Protein AF-A0AA96I3T0-F1 (afdb_monomer)

Foldseek 3Di:
DVVVVVVVVVVVVVPPPPQFDAADAQDADADPDDAACVPQVQVLCVVFPQVQAPDCPRQQSQHSQFPQSQLLAGAPDDPDDDDPDDDDDDDGPFQDDHSVSSVVVRHAHQLDAAPPGLGGVLSSLLRLCVVQQDQDPPDDVPPDDRDDDHGRRSSSVCCSVVSQCGPVGNDGHDDSSSSNSVNNCSSVPVDHPDDDDPQDPQNLVLQVVVQCQCPDPDQLSVVLNLVCCQVCQLEWEDADPPDPKTKGWFKAPDGPPDDGHGDRDPHSPDDDPHDITTGIGIDDGDDDPVRYHYDYRYPVVVVVSCVPGPPDDDPDRDDD

Secondary structure (DSSP, 8-state):
-HHHHHHHHHHHHHTS--PPPPPPPP--PPPSS---IIIIIHHHHHHHTTTTSSSTTSGGG---SSHHHHHH-B----SS---SSPPPP--TTTS--SHHHHHHTT-B-SSSPPTTSS--HHHHHHHHHHH-----TT--TTTSPP----SHHHHHHHHHH-TT--SSTTSPPPPHHHHHHHHHHHHTT----PPS----HHHHHHHHHHHHHHT--SHHHHHHHHHHHHHHTT-EEES-TT----EEEEEESS-TTS---B---SSTT----S--EEEEEEPPS---GGG--EEE-SHHHHHHHIIIIISSPPSSPPP-

Organism: NCBI:txid3074453

Nearest PDB structures (foldseek):
  2crx-assembly1_B-2  TM=2.339E-01  e=3.034E+00  Punavirus P1

Solvent-accessible surface area (backbone atoms only — not comparable to full-atom values): 19232 Å² total; per-residue (Å²): 112,75,66,60,55,51,52,52,52,55,52,54,62,72,64,64,65,89,73,62,65,77,76,77,82,81,77,75,63,76,60,97,66,91,73,43,31,66,77,59,42,43,58,49,34,56,76,66,42,22,88,61,16,56,46,85,85,12,70,37,48,26,18,51,36,30,69,71,33,44,58,40,15,32,30,73,72,67,86,88,62,96,67,96,66,86,78,83,78,80,49,82,85,52,64,44,88,50,59,66,54,27,44,76,70,61,24,39,65,39,60,53,61,35,89,101,48,90,44,17,64,50,50,47,30,41,41,41,13,63,76,39,56,67,82,65,94,80,72,44,86,92,74,53,81,87,78,59,65,78,51,64,69,53,42,22,51,46,40,74,77,37,57,66,68,24,41,45,66,91,51,71,48,71,54,71,68,59,41,20,49,49,48,40,37,41,69,70,62,60,60,84,64,70,80,80,84,87,78,48,72,67,55,51,52,52,45,50,57,51,32,54,53,37,58,35,86,50,70,55,33,43,54,47,31,50,52,52,43,58,76,36,58,73,33,34,34,31,73,47,96,87,52,91,66,36,26,32,64,42,49,11,66,38,55,91,97,49,82,74,40,71,59,73,61,92,49,79,80,58,88,70,95,63,78,68,30,53,40,72,42,74,63,82,54,63,90,48,79,95,68,62,44,78,44,75,52,47,75,67,50,54,46,49,50,40,61,70,58,56,68,52,87,70,95,64,84,81,88,130

Sequence (320 aa):
MKLQLFIVLIFSFLFFGCSSKPLDPVSFDRVNKDISFTKDIKPILDNRCVSCHSCYNSPCQLNLGSFSGLDRGASKDLVYDTRIKSVNPTRLFVDALNTKDWRDKGFFSMTDKMEDTNSSIMMQYLFEKDRNPKLEGKYSPETDKLSCVKNKEELEDYLEVNPHKAMPYGFPGLSKNEYNTIMTWLDNGAIDDTPKDTINDFEKAQIKKYEDFFNDKSIKNQVTARYIYEHLFLAHISFDDNSKNFFQIIRSSTPSGIEAKIIPTRFPYDEIKEKFYYRLQKVEGTIVHKTHMVVKFNDEKLRFYKDTFIKPNWEEGPFI

Structure (mmCIF, N/CA/C/O backbone):
data_AF-A0AA96I3T0-F1
#
_entry.id   AF-A0AA96I3T0-F1
#
loop_
_atom_site.group_PDB
_atom_site.id
_atom_site.type_symbol
_atom_site.label_atom_id
_atom_site.label_alt_id
_atom_site.label_comp_id
_atom_site.label_asym_id
_atom_site.label_entity_id
_atom_site.label_seq_id
_atom_site.pdbx_PDB_ins_code
_atom_site.Cartn_x
_atom_site.Cartn_y
_atom_site.Cartn_z
_atom_site.occupancy
_atom_site.B_iso_or_equiv
_atom_site.auth_seq_id
_atom_site.auth_comp_id
_atom_site.auth_asym_id
_atom_site.auth_atom_id
_atom_site.pdbx_PDB_model_num
ATOM 1 N N . MET A 1 1 ? -7.147 -17.708 -65.963 1.00 57.00 1 MET A N 1
ATOM 2 C CA . MET A 1 1 ? -5.920 -17.982 -65.175 1.00 57.00 1 MET A CA 1
ATOM 3 C C . MET A 1 1 ? -5.137 -16.733 -64.768 1.00 57.00 1 MET A C 1
ATOM 5 O O . MET A 1 1 ? -4.846 -16.618 -63.589 1.00 57.00 1 MET A O 1
ATOM 9 N N . LYS A 1 2 ? -4.821 -15.774 -65.658 1.00 59.06 2 LYS A N 1
ATOM 10 C CA . LYS A 1 2 ? -3.999 -14.596 -65.284 1.00 59.06 2 LYS A CA 1
ATOM 11 C C . LYS A 1 2 ? -4.639 -13.652 -64.243 1.00 59.06 2 LYS A C 1
ATOM 13 O O . LYS A 1 2 ? -3.924 -13.124 -63.404 1.00 59.06 2 LYS A O 1
ATOM 18 N N . LEU A 1 3 ? -5.968 -13.496 -64.244 1.00 60.62 3 LEU A N 1
ATOM 19 C CA . LEU A 1 3 ? -6.676 -12.618 -63.297 1.00 60.62 3 LEU A CA 1
ATOM 20 C C . LEU A 1 3 ? -6.801 -13.223 -61.883 1.00 60.62 3 LEU A C 1
ATOM 22 O O . LEU A 1 3 ? -6.689 -12.507 -60.897 1.00 60.62 3 LEU A O 1
ATOM 26 N N . GLN A 1 4 ? -6.956 -14.548 -61.775 1.00 61.50 4 GLN A N 1
ATOM 27 C CA . GLN A 1 4 ? -6.990 -15.254 -60.484 1.00 61.50 4 GLN A CA 1
ATOM 28 C C . GLN A 1 4 ? -5.629 -15.222 -59.779 1.00 61.50 4 GLN A C 1
ATOM 30 O O . GLN A 1 4 ? -5.584 -14.989 -58.579 1.00 61.50 4 GLN A O 1
ATOM 35 N N . LEU A 1 5 ? -4.524 -15.375 -60.520 1.00 59.97 5 LEU A 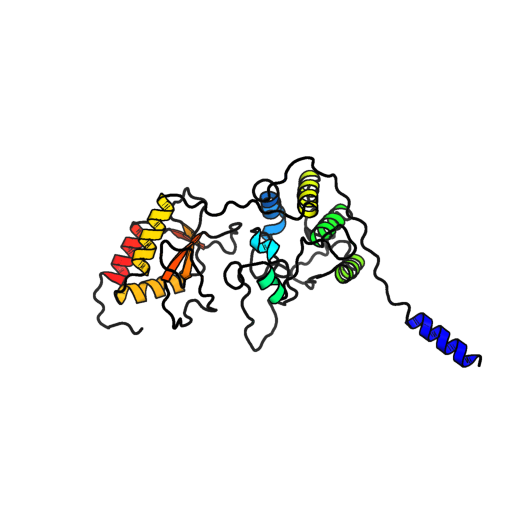N 1
ATOM 36 C CA . LEU A 1 5 ? -3.177 -15.216 -59.960 1.00 59.97 5 LEU A CA 1
ATOM 37 C C . LEU A 1 5 ? -2.920 -13.791 -59.451 1.00 59.97 5 LEU A C 1
ATOM 39 O O . LEU A 1 5 ? -2.275 -13.627 -58.423 1.00 59.97 5 LEU A O 1
ATOM 43 N N . PHE A 1 6 ? -3.458 -12.772 -60.128 1.00 63.53 6 PHE A N 1
ATOM 44 C CA . PHE A 1 6 ? -3.311 -11.374 -59.712 1.00 63.53 6 PHE A CA 1
ATOM 45 C C . PHE A 1 6 ? -4.115 -11.055 -58.441 1.00 63.53 6 PHE A C 1
ATOM 47 O O . PHE A 1 6 ? -3.617 -10.372 -57.552 1.00 63.53 6 PHE A O 1
ATOM 54 N N . ILE A 1 7 ? -5.327 -11.608 -58.315 1.00 66.81 7 ILE A N 1
ATOM 55 C CA . ILE A 1 7 ? -6.160 -11.475 -57.109 1.00 66.81 7 ILE A CA 1
ATOM 56 C C . ILE A 1 7 ? -5.519 -12.198 -55.916 1.00 66.81 7 ILE A C 1
ATOM 58 O O . ILE A 1 7 ? -5.505 -11.648 -54.820 1.00 66.81 7 ILE A O 1
ATOM 62 N N . VAL A 1 8 ? -4.931 -13.382 -56.123 1.00 66.06 8 VAL A N 1
ATOM 63 C CA . VAL A 1 8 ? -4.202 -14.115 -55.069 1.00 66.06 8 VAL A CA 1
ATOM 64 C C . VAL A 1 8 ? -2.954 -13.349 -54.616 1.00 66.06 8 VAL A C 1
ATOM 66 O O . VAL A 1 8 ? -2.702 -13.268 -53.420 1.00 66.06 8 VAL A O 1
ATOM 69 N N . LEU A 1 9 ? -2.219 -12.714 -55.535 1.00 62.91 9 LEU A N 1
ATOM 70 C CA . LEU A 1 9 ? -1.057 -11.879 -55.199 1.00 62.91 9 LEU A CA 1
ATOM 71 C C . LEU A 1 9 ? -1.444 -10.613 -54.417 1.00 62.91 9 LEU A C 1
ATOM 73 O O . LEU A 1 9 ? -0.787 -10.286 -53.433 1.00 62.91 9 LEU A O 1
ATOM 77 N N . ILE A 1 10 ? -2.529 -9.934 -54.805 1.00 62.41 10 ILE A N 1
ATOM 78 C CA . ILE A 1 10 ? -3.047 -8.761 -54.080 1.00 62.41 10 ILE A CA 1
ATOM 79 C C . ILE A 1 10 ? -3.555 -9.156 -52.686 1.00 62.41 10 ILE A C 1
ATOM 81 O O . ILE A 1 10 ? -3.267 -8.458 -51.717 1.00 62.41 10 ILE A O 1
ATOM 85 N N . PHE A 1 11 ? -4.247 -10.293 -52.555 1.00 60.28 11 PHE A N 1
ATOM 86 C CA . PHE A 1 11 ? -4.658 -10.805 -51.245 1.00 60.28 11 PHE A CA 1
ATOM 87 C C . PHE A 1 11 ? -3.462 -11.238 -50.387 1.00 60.28 11 PHE A C 1
ATOM 89 O O . PHE A 1 11 ? -3.461 -10.953 -49.196 1.00 60.28 11 PHE A O 1
ATOM 96 N N . SER A 1 12 ? -2.408 -11.831 -50.959 1.00 58.41 12 SER A N 1
ATOM 97 C CA . SER A 1 12 ? -1.180 -12.151 -50.211 1.00 58.41 12 SER A CA 1
ATOM 98 C C . SER A 1 12 ? -0.456 -10.910 -49.683 1.00 58.41 12 SER A C 1
ATOM 100 O O . SER A 1 12 ? 0.108 -10.973 -48.594 1.00 58.41 12 SER A O 1
ATOM 102 N N . PHE A 1 13 ? -0.504 -9.775 -50.389 1.00 56.62 13 PHE A N 1
ATOM 103 C CA . PHE A 1 13 ? 0.044 -8.510 -49.880 1.00 56.62 13 PHE A CA 1
ATOM 104 C C . PHE A 1 13 ? -0.822 -7.861 -48.790 1.00 56.62 13 PHE A C 1
ATOM 106 O O . PHE A 1 13 ? -0.288 -7.138 -47.956 1.00 56.62 13 PHE A O 1
ATOM 113 N N . LEU A 1 14 ? -2.125 -8.159 -48.738 1.00 55.56 14 LEU A N 1
ATOM 114 C CA . LEU A 1 14 ? -3.020 -7.722 -47.655 1.00 55.56 14 LEU A CA 1
ATOM 115 C C . LEU A 1 14 ? -2.852 -8.540 -46.359 1.00 55.56 14 LEU A C 1
ATOM 117 O O . LEU A 1 14 ? -3.347 -8.120 -45.317 1.00 55.56 14 LEU A O 1
ATOM 121 N N . PHE A 1 15 ? -2.146 -9.678 -46.409 1.00 53.50 15 PHE A N 1
ATOM 122 C CA . PHE A 1 15 ? -1.844 -10.534 -45.252 1.00 53.50 15 PHE A CA 1
ATOM 123 C C . PHE A 1 15 ? -0.406 -10.407 -44.726 1.00 53.50 15 PHE A C 1
ATOM 125 O O . PHE A 1 15 ? -0.055 -11.101 -43.771 1.00 53.50 15 PHE A O 1
ATOM 132 N N . PHE A 1 16 ? 0.418 -9.504 -45.272 1.00 52.62 16 PHE A N 1
ATOM 133 C CA . PHE A 1 16 ? 1.601 -9.038 -44.544 1.00 52.62 16 PHE A CA 1
ATOM 134 C C . PHE A 1 16 ? 1.116 -8.119 -43.423 1.00 52.62 16 PHE A C 1
ATOM 136 O O . PHE A 1 16 ? 1.029 -6.904 -43.582 1.00 52.62 16 PHE A O 1
ATOM 143 N N . GLY A 1 17 ? 0.701 -8.743 -42.318 1.00 55.28 17 GLY A N 1
ATOM 144 C CA . GLY A 1 17 ? 0.311 -8.049 -41.102 1.00 55.28 17 GLY A CA 1
ATOM 145 C C . GLY A 1 17 ? 1.392 -7.053 -40.700 1.00 55.28 17 GLY A C 1
ATOM 146 O O . GLY A 1 17 ? 2.584 -7.327 -40.855 1.00 55.28 17 GLY A O 1
ATOM 147 N N . CYS A 1 18 ? 0.967 -5.889 -40.212 1.00 59.38 18 CYS A N 1
ATOM 148 C CA . CYS A 1 18 ? 1.847 -4.950 -39.534 1.00 59.38 18 CYS A CA 1
ATOM 149 C C . CYS A 1 18 ? 2.516 -5.694 -38.372 1.00 59.38 18 CYS A C 1
ATOM 151 O O . CYS A 1 18 ? 1.895 -5.896 -37.335 1.00 59.38 18 CYS A O 1
ATOM 153 N N . SER A 1 19 ? 3.744 -6.167 -38.574 1.00 67.38 19 SER A N 1
ATOM 154 C CA . SER A 1 19 ? 4.590 -6.619 -37.479 1.00 67.38 19 SER A CA 1
ATOM 155 C C . SER A 1 19 ? 5.146 -5.363 -36.835 1.00 67.38 19 SER A C 1
ATOM 157 O O . SER A 1 19 ? 5.830 -4.591 -37.512 1.00 67.38 19 SER A O 1
ATOM 159 N N . SER A 1 20 ? 4.834 -5.164 -35.560 1.00 72.38 20 SER A N 1
ATOM 160 C CA . SER A 1 20 ? 5.457 -4.147 -34.723 1.00 72.38 20 SER A CA 1
ATOM 161 C C . SER A 1 20 ? 6.975 -4.284 -34.762 1.00 72.38 20 SER A C 1
ATOM 163 O O . SER A 1 20 ? 7.526 -5.382 -34.944 1.00 72.38 20 SER A O 1
ATOM 165 N N . LYS A 1 21 ? 7.679 -3.161 -34.606 1.00 84.19 21 LYS A N 1
ATOM 166 C CA . LYS A 1 21 ? 9.130 -3.204 -34.430 1.00 84.19 21 LYS A CA 1
ATOM 167 C C . LYS A 1 21 ? 9.442 -3.967 -33.126 1.00 84.19 21 LYS A C 1
ATOM 169 O O . LYS A 1 21 ? 8.953 -3.559 -32.073 1.00 84.19 21 LYS A O 1
ATOM 174 N N . PRO A 1 22 ? 10.295 -5.011 -33.158 1.00 88.38 22 PRO A N 1
ATOM 175 C CA . PRO A 1 22 ? 10.635 -5.759 -31.952 1.00 88.38 22 PRO A CA 1
ATOM 176 C C . PRO A 1 22 ? 11.349 -4.868 -30.930 1.00 88.38 22 PRO A C 1
ATOM 178 O O . PRO A 1 22 ? 12.107 -3.966 -31.308 1.00 88.38 22 PRO A O 1
ATOM 181 N N . LEU A 1 23 ? 11.142 -5.147 -29.638 1.00 91.06 23 LEU A N 1
ATOM 182 C CA . LEU A 1 23 ? 11.838 -4.424 -28.568 1.00 91.06 23 LEU A CA 1
ATOM 183 C C . LEU A 1 23 ? 13.347 -4.639 -28.661 1.00 91.06 23 LEU A C 1
ATOM 185 O O . LEU A 1 23 ? 13.830 -5.763 -28.820 1.00 91.06 23 LEU A O 1
ATOM 189 N N . ASP A 1 24 ? 14.096 -3.557 -28.476 1.00 91.88 24 ASP A N 1
ATOM 190 C CA . ASP A 1 24 ? 15.540 -3.654 -28.353 1.00 91.88 24 ASP A CA 1
ATOM 191 C C . ASP A 1 24 ? 15.903 -4.393 -27.042 1.00 91.88 24 ASP A C 1
ATOM 193 O O . ASP A 1 24 ? 15.225 -4.227 -26.017 1.00 91.88 24 ASP A O 1
ATOM 197 N N . PRO A 1 25 ? 16.954 -5.236 -27.039 1.00 92.81 25 PRO A N 1
ATOM 198 C CA . PRO A 1 25 ? 17.391 -5.914 -25.828 1.00 92.81 25 PRO A CA 1
ATOM 199 C C . PRO A 1 25 ? 17.816 -4.910 -24.759 1.00 92.81 25 PRO A C 1
ATOM 201 O O . PRO A 1 25 ? 18.656 -4.041 -24.997 1.00 92.81 25 PRO A O 1
ATOM 204 N N . VAL A 1 26 ? 17.259 -5.071 -23.562 1.00 95.94 26 VAL A N 1
ATOM 205 C CA . VAL A 1 26 ? 17.586 -4.235 -22.408 1.00 95.94 26 VAL A CA 1
ATOM 206 C C . VAL A 1 26 ? 19.072 -4.354 -22.063 1.00 95.94 26 VAL A C 1
ATOM 208 O O . VAL A 1 26 ? 19.587 -5.458 -21.891 1.00 95.94 26 VAL A O 1
ATOM 211 N N . SER A 1 27 ? 19.740 -3.211 -21.895 1.00 95.62 27 SER A N 1
ATOM 212 C CA . SER A 1 27 ? 21.150 -3.127 -21.500 1.00 95.62 27 SER A CA 1
ATOM 213 C C . SER A 1 27 ? 21.319 -2.339 -20.201 1.00 95.62 27 SER A C 1
ATOM 215 O O . SER A 1 27 ? 20.758 -1.253 -20.046 1.00 95.62 27 SER A O 1
ATOM 217 N N . PHE A 1 28 ? 22.112 -2.869 -19.271 1.00 96.88 28 PHE A N 1
ATOM 218 C CA . PHE A 1 28 ? 22.470 -2.238 -17.998 1.00 96.88 28 PHE A CA 1
ATOM 219 C C . PHE A 1 28 ? 23.763 -2.854 -17.452 1.00 96.88 28 PHE A C 1
ATOM 221 O O . PHE A 1 28 ? 24.094 -3.994 -17.784 1.00 96.88 28 PHE A O 1
ATOM 228 N N . ASP A 1 29 ? 24.475 -2.128 -16.590 1.00 97.44 29 ASP A N 1
ATOM 229 C CA . ASP A 1 29 ? 25.639 -2.690 -15.905 1.00 97.44 29 ASP A CA 1
ATOM 230 C C . ASP A 1 29 ? 25.171 -3.428 -14.652 1.00 97.44 29 ASP A C 1
ATOM 232 O O . ASP A 1 29 ? 24.529 -2.849 -13.771 1.00 97.44 29 ASP A O 1
ATOM 236 N N . ARG A 1 30 ? 25.496 -4.719 -14.554 1.00 96.69 30 ARG A N 1
ATOM 237 C CA . ARG A 1 30 ? 25.136 -5.523 -13.385 1.00 96.69 30 ARG A CA 1
ATOM 238 C C . ARG A 1 30 ? 25.899 -5.031 -12.156 1.00 96.69 30 ARG A C 1
ATOM 240 O O . ARG A 1 30 ? 27.129 -4.974 -12.150 1.00 96.69 30 ARG A O 1
ATOM 247 N N . VAL A 1 31 ? 25.168 -4.725 -11.090 1.00 96.75 31 VAL A N 1
ATOM 248 C CA . VAL A 1 31 ? 25.768 -4.338 -9.810 1.00 96.75 31 VAL A CA 1
ATOM 249 C C . VAL A 1 31 ? 26.208 -5.599 -9.064 1.00 96.75 31 VAL A C 1
ATOM 251 O O . VAL A 1 31 ? 25.405 -6.495 -8.819 1.00 96.75 31 VAL A O 1
ATOM 254 N N . ASN A 1 32 ? 27.486 -5.675 -8.686 1.00 93.12 32 ASN A N 1
ATOM 255 C CA . ASN A 1 32 ? 28.051 -6.825 -7.973 1.00 93.12 32 ASN A CA 1
ATOM 256 C C . ASN A 1 32 ? 27.835 -6.719 -6.450 1.00 93.12 32 ASN A C 1
ATOM 258 O O . ASN A 1 32 ? 28.787 -6.543 -5.689 1.00 93.12 32 ASN A O 1
ATOM 262 N N . LYS A 1 33 ? 26.569 -6.744 -6.021 1.00 93.12 33 LYS A N 1
ATOM 263 C CA . LYS A 1 33 ? 26.154 -6.855 -4.613 1.00 93.12 33 LYS A CA 1
ATOM 264 C C . LYS A 1 33 ? 24.750 -7.452 -4.517 1.00 93.12 33 LYS A C 1
ATOM 266 O O . LYS A 1 33 ? 23.972 -7.336 -5.464 1.00 93.12 33 LYS A O 1
ATOM 271 N N . ASP A 1 34 ? 24.405 -7.987 -3.351 1.00 92.94 34 ASP A N 1
ATOM 272 C CA . ASP A 1 34 ? 23.015 -8.316 -3.034 1.00 92.94 34 ASP A CA 1
ATOM 273 C C . ASP A 1 34 ? 22.203 -7.027 -2.880 1.00 92.94 34 ASP A C 1
ATOM 275 O O . ASP A 1 34 ? 22.615 -6.097 -2.180 1.00 92.94 34 ASP A O 1
ATOM 279 N N . ILE A 1 35 ? 21.064 -6.958 -3.570 1.00 97.31 35 ILE A N 1
ATOM 280 C CA . ILE A 1 35 ? 20.221 -5.762 -3.609 1.00 97.31 35 ILE A CA 1
ATOM 281 C C . ILE A 1 35 ? 19.002 -5.979 -2.725 1.00 97.31 35 ILE A C 1
ATOM 283 O O . ILE A 1 35 ? 18.205 -6.886 -2.958 1.00 97.31 35 ILE A O 1
ATOM 287 N N . SER A 1 36 ? 18.862 -5.112 -1.729 1.00 97.44 36 SER A N 1
ATOM 288 C CA . SER A 1 36 ? 17.761 -5.116 -0.772 1.00 97.44 36 SER A CA 1
ATOM 289 C C . SER A 1 36 ? 16.585 -4.301 -1.305 1.00 97.44 36 SER A C 1
ATOM 291 O O . SER A 1 36 ? 16.759 -3.136 -1.684 1.00 97.44 36 SER A O 1
ATOM 293 N N . PHE A 1 37 ? 15.369 -4.857 -1.288 1.00 97.06 37 PHE A N 1
ATOM 294 C CA . PHE A 1 37 ? 14.185 -4.078 -1.654 1.00 97.06 37 PHE A CA 1
ATOM 295 C C . PHE A 1 37 ? 14.025 -2.883 -0.711 1.00 97.06 37 PHE A C 1
ATOM 297 O O . PHE A 1 37 ? 13.904 -1.745 -1.156 1.00 97.06 37 PHE A O 1
ATOM 304 N N . THR A 1 38 ? 14.087 -3.115 0.596 1.00 94.81 38 THR A N 1
ATOM 305 C CA . THR A 1 38 ? 13.857 -2.075 1.601 1.00 94.81 38 THR A CA 1
ATOM 306 C C . THR A 1 38 ? 14.944 -1.009 1.664 1.00 94.81 38 THR A C 1
ATOM 308 O O . THR A 1 38 ? 14.619 0.159 1.886 1.00 94.81 38 THR A O 1
ATOM 311 N N . LYS A 1 39 ? 16.220 -1.376 1.486 1.00 96.25 39 LYS A N 1
ATOM 312 C CA . LYS A 1 39 ? 17.348 -0.441 1.636 1.00 96.25 39 LYS A CA 1
ATOM 313 C C . LYS A 1 39 ? 17.775 0.216 0.330 1.00 96.25 39 LYS A C 1
ATOM 315 O O . LYS A 1 39 ? 18.151 1.384 0.361 1.00 96.25 39 LYS A O 1
ATOM 320 N N . ASP A 1 40 ? 17.739 -0.508 -0.787 1.00 97.75 40 ASP A N 1
ATOM 321 C CA . ASP A 1 40 ? 18.281 -0.027 -2.062 1.00 97.75 40 ASP A CA 1
ATOM 322 C C . ASP A 1 40 ? 17.181 0.398 -3.043 1.00 97.75 40 ASP A C 1
ATOM 324 O O . ASP A 1 40 ? 17.290 1.452 -3.664 1.00 97.75 40 ASP A O 1
ATOM 328 N N . ILE A 1 41 ? 16.108 -0.387 -3.180 1.00 98.12 41 ILE A N 1
ATOM 329 C CA . ILE A 1 41 ? 15.087 -0.173 -4.224 1.00 98.12 41 ILE A CA 1
ATOM 330 C C . ILE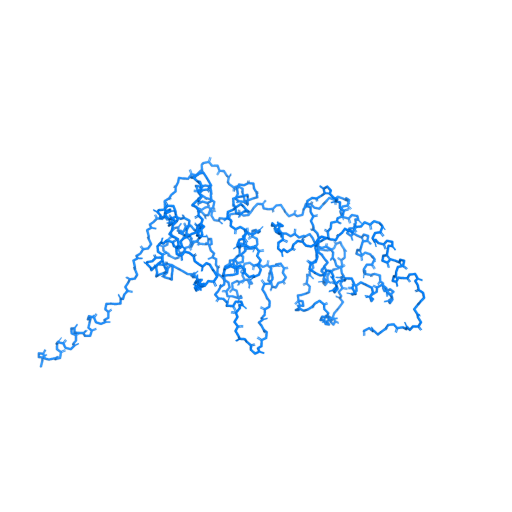 A 1 41 ? 14.005 0.797 -3.779 1.00 98.12 41 ILE A C 1
ATOM 332 O O . ILE A 1 41 ? 13.664 1.739 -4.498 1.00 98.12 41 ILE A O 1
ATOM 336 N N . LYS A 1 42 ? 13.471 0.589 -2.579 1.00 96.38 42 LYS A N 1
ATOM 337 C CA . LYS A 1 42 ? 12.381 1.377 -2.021 1.00 96.38 42 LYS A CA 1
ATOM 338 C C . LYS A 1 42 ? 12.690 2.880 -2.011 1.00 96.38 42 LYS A C 1
ATOM 340 O O . LYS A 1 42 ? 11.830 3.628 -2.468 1.00 96.38 42 LYS A O 1
ATOM 345 N N . PRO A 1 43 ? 13.887 3.358 -1.610 1.00 97.19 43 PRO A N 1
ATOM 346 C CA . PRO A 1 43 ? 14.210 4.781 -1.706 1.00 97.19 43 PRO A CA 1
ATOM 347 C C . PRO A 1 43 ? 14.171 5.327 -3.139 1.00 97.19 43 PRO A C 1
ATOM 349 O O . PRO A 1 43 ? 13.810 6.485 -3.343 1.00 97.19 43 PRO A O 1
ATOM 352 N N . ILE A 1 44 ? 14.522 4.517 -4.142 1.00 98.00 44 ILE A N 1
ATOM 353 C CA . ILE A 1 44 ? 14.459 4.932 -5.548 1.00 98.00 44 ILE A CA 1
ATOM 354 C C . ILE A 1 44 ? 12.995 5.044 -5.981 1.00 98.00 44 ILE A C 1
ATOM 356 O O . ILE A 1 44 ? 12.600 6.078 -6.517 1.00 98.00 44 ILE A O 1
ATOM 360 N N . LEU A 1 45 ? 12.169 4.030 -5.692 1.00 97.31 45 LEU A N 1
ATOM 361 C CA . LEU A 1 45 ? 10.735 4.061 -6.002 1.00 97.31 45 LEU A CA 1
ATOM 362 C C . LEU A 1 45 ? 10.031 5.232 -5.304 1.00 97.31 45 LEU A C 1
ATOM 364 O O . LEU A 1 45 ? 9.267 5.958 -5.943 1.00 97.31 45 LEU A O 1
ATOM 368 N N . ASP A 1 46 ? 10.338 5.466 -4.027 1.00 95.62 46 ASP A N 1
ATOM 369 C CA . ASP A 1 46 ? 9.768 6.551 -3.227 1.00 95.62 46 ASP A CA 1
ATOM 370 C C . ASP A 1 46 ? 10.088 7.928 -3.830 1.00 95.62 46 ASP A C 1
ATOM 372 O O . ASP A 1 46 ? 9.204 8.777 -3.948 1.00 95.62 46 ASP A O 1
ATOM 376 N N . ASN A 1 47 ? 11.327 8.132 -4.288 1.00 94.88 47 ASN A N 1
ATOM 377 C CA . ASN A 1 47 ? 11.774 9.410 -4.848 1.00 94.88 47 ASN A CA 1
ATOM 378 C C . ASN A 1 47 ? 11.391 9.624 -6.320 1.00 94.88 47 ASN A C 1
ATOM 380 O O . ASN A 1 47 ? 11.325 10.769 -6.771 1.00 94.88 47 ASN A O 1
ATOM 384 N N . ARG A 1 48 ? 11.206 8.549 -7.097 1.00 95.44 48 ARG A N 1
ATOM 385 C CA . ARG A 1 48 ? 11.098 8.623 -8.567 1.00 95.44 48 ARG A CA 1
ATOM 386 C C . ARG A 1 48 ? 9.744 8.197 -9.119 1.00 95.44 48 ARG A C 1
ATOM 388 O O . ARG A 1 48 ? 9.434 8.546 -10.255 1.00 95.44 48 ARG A O 1
ATOM 395 N N . CYS A 1 49 ? 8.950 7.448 -8.355 1.00 95.00 49 CYS A N 1
ATOM 396 C CA . CYS A 1 49 ? 7.767 6.766 -8.883 1.00 95.00 49 CYS A CA 1
ATOM 397 C C . CYS A 1 49 ? 6.509 6.965 -8.024 1.00 95.00 49 CYS A C 1
ATOM 399 O O . CYS A 1 49 ? 5.412 7.142 -8.557 1.00 95.00 49 CYS A O 1
ATOM 401 N N . VAL A 1 50 ? 6.648 6.952 -6.696 1.00 94.62 50 VAL A N 1
ATOM 402 C CA . VAL A 1 50 ? 5.531 6.940 -5.733 1.00 94.62 50 VAL A CA 1
ATOM 403 C C . VAL A 1 50 ? 4.662 8.193 -5.794 1.00 94.62 50 VAL A C 1
ATOM 405 O O . VAL A 1 50 ? 3.476 8.109 -5.492 1.00 94.62 50 VAL A O 1
ATOM 408 N N . SER A 1 51 ? 5.167 9.345 -6.236 1.00 89.81 51 SER A N 1
ATOM 409 C CA . SER A 1 51 ? 4.334 10.545 -6.428 1.00 89.81 51 SER A CA 1
ATOM 410 C C . SER A 1 51 ? 3.100 10.253 -7.303 1.00 89.81 51 SER A C 1
ATOM 412 O O . SER A 1 51 ? 1.968 10.572 -6.918 1.00 89.81 51 SER A O 1
ATOM 414 N N . CYS A 1 52 ? 3.307 9.537 -8.412 1.00 89.81 52 CYS A N 1
ATOM 415 C CA . CYS A 1 52 ? 2.266 9.106 -9.345 1.00 89.81 52 CYS A CA 1
ATOM 416 C C . CYS A 1 52 ? 1.695 7.718 -8.998 1.00 89.81 52 CYS A C 1
ATOM 418 O O . CYS A 1 52 ? 0.487 7.501 -9.118 1.00 89.81 52 CYS A O 1
ATOM 420 N N . HIS A 1 53 ? 2.527 6.795 -8.508 1.00 94.00 53 HIS A N 1
ATOM 421 C CA . HIS A 1 53 ? 2.193 5.383 -8.273 1.00 94.00 53 HIS A CA 1
ATOM 422 C C . HIS A 1 53 ? 2.068 5.028 -6.783 1.00 94.00 53 HIS A C 1
ATOM 424 O O . HIS A 1 53 ? 2.902 4.308 -6.242 1.00 94.00 53 HIS A O 1
ATOM 430 N N . SER A 1 54 ? 1.048 5.523 -6.082 1.00 89.06 54 SER A N 1
ATOM 431 C CA . SER A 1 54 ? 0.882 5.264 -4.636 1.00 89.06 54 SER A CA 1
ATOM 432 C C . SER A 1 54 ? -0.549 5.201 -4.128 1.00 89.06 54 SER A C 1
ATOM 434 O O . SER A 1 54 ? -0.771 5.073 -2.927 1.00 89.06 54 SER A O 1
ATOM 436 N N . CYS A 1 55 ? -1.547 5.284 -5.000 1.00 83.38 55 CYS A N 1
ATOM 437 C CA . CYS A 1 55 ? -2.937 5.272 -4.565 1.00 83.38 55 CYS A CA 1
ATOM 438 C C . CYS A 1 55 ? -3.838 4.609 -5.599 1.00 83.38 55 CYS A C 1
ATOM 440 O O . CYS A 1 55 ? -3.406 4.171 -6.661 1.00 83.38 55 CYS A O 1
ATOM 442 N N . TYR A 1 56 ? -5.116 4.497 -5.256 1.00 79.88 56 TYR A N 1
ATOM 443 C CA . TYR A 1 56 ? -6.093 3.766 -6.056 1.00 79.88 56 TYR A CA 1
ATOM 444 C C . TYR A 1 56 ? -6.248 4.301 -7.491 1.00 79.88 56 TYR A C 1
ATOM 446 O O . TYR A 1 56 ? -6.520 3.529 -8.407 1.00 79.88 56 TYR A O 1
ATOM 454 N N . ASN A 1 57 ? -6.045 5.608 -7.682 1.00 78.44 57 ASN A N 1
ATOM 455 C CA . ASN A 1 57 ? -6.113 6.285 -8.977 1.00 78.44 57 ASN A CA 1
ATOM 456 C C . ASN A 1 57 ? -4.751 6.426 -9.678 1.00 78.44 57 ASN A C 1
ATOM 458 O O . ASN A 1 57 ? -4.629 7.208 -10.618 1.00 78.44 57 ASN A O 1
ATOM 462 N N . SER A 1 58 ? -3.723 5.706 -9.225 1.00 89.62 58 SER A N 1
ATOM 463 C CA . SER A 1 58 ? -2.450 5.666 -9.939 1.00 89.62 58 SER A CA 1
ATOM 464 C C . SER A 1 58 ? -2.629 5.144 -11.371 1.00 89.62 58 SER A C 1
ATOM 466 O O . SER A 1 58 ? -3.522 4.322 -11.602 1.00 89.62 58 SER A O 1
ATOM 468 N N . PRO A 1 59 ? -1.797 5.583 -12.337 1.00 89.88 59 PRO A N 1
ATOM 469 C CA . PRO A 1 59 ? -1.850 5.088 -13.710 1.00 89.88 59 PRO A CA 1
ATOM 470 C C . PRO A 1 59 ? -1.823 3.557 -13.755 1.00 89.88 59 PRO A C 1
ATOM 472 O O . PRO A 1 59 ? -0.995 2.922 -13.097 1.00 89.88 59 PRO A O 1
ATOM 475 N N . CYS A 1 60 ? -2.773 2.974 -14.488 1.00 92.81 60 CYS A N 1
ATOM 476 C CA . CYS A 1 60 ? -3.000 1.526 -14.583 1.00 92.81 60 CYS A CA 1
ATOM 477 C C . CYS A 1 60 ? -3.190 0.836 -13.226 1.00 92.81 60 CYS A C 1
ATOM 479 O O . CYS A 1 60 ? -2.883 -0.340 -13.067 1.00 92.81 60 CYS A O 1
ATOM 481 N N . GLN A 1 61 ? -3.628 1.588 -12.214 1.00 93.75 61 GLN A N 1
ATOM 482 C CA . GLN A 1 61 ? -3.701 1.183 -10.811 1.00 93.75 61 GLN A CA 1
ATOM 483 C C . GLN A 1 61 ? -2.378 0.679 -10.209 1.00 93.75 61 GLN A C 1
ATOM 485 O O . GLN A 1 61 ? -2.399 0.173 -9.087 1.00 93.75 61 GLN A O 1
ATOM 490 N N . LEU A 1 62 ? -1.235 0.839 -10.885 1.00 95.50 62 LEU A N 1
ATOM 491 C CA . LEU A 1 62 ? 0.060 0.364 -10.402 1.00 95.50 62 LEU A CA 1
ATOM 492 C C . LEU A 1 62 ? 0.483 1.172 -9.172 1.00 95.50 62 LEU A C 1
ATOM 494 O O . LEU A 1 62 ? 0.584 2.400 -9.235 1.00 95.50 62 LEU A O 1
ATOM 498 N N . ASN A 1 63 ? 0.745 0.483 -8.061 1.00 95.50 63 ASN A N 1
ATOM 499 C CA . ASN A 1 63 ? 1.165 1.097 -6.804 1.00 95.50 63 ASN A CA 1
ATOM 500 C C . ASN A 1 63 ? 2.580 0.630 -6.456 1.00 95.50 63 ASN A C 1
ATOM 502 O O . ASN A 1 63 ? 2.810 -0.558 -6.306 1.00 95.50 63 ASN A O 1
ATOM 506 N N . LEU A 1 64 ? 3.510 1.566 -6.311 1.00 96.50 64 LEU A N 1
ATOM 507 C CA . LEU A 1 64 ? 4.929 1.308 -6.064 1.00 96.50 64 LEU A CA 1
ATOM 508 C C . LEU A 1 64 ? 5.354 1.693 -4.638 1.00 96.50 64 LEU A C 1
ATOM 510 O O . LEU A 1 64 ? 6.541 1.704 -4.331 1.00 96.50 64 LEU A O 1
ATOM 514 N N . GLY A 1 65 ? 4.397 2.019 -3.760 1.00 94.00 65 GLY A N 1
ATOM 515 C CA . GLY A 1 65 ? 4.666 2.400 -2.370 1.00 94.00 65 GLY A CA 1
ATOM 516 C C . GLY A 1 65 ? 5.010 1.221 -1.453 1.00 94.00 65 GLY A C 1
ATOM 517 O O . GLY A 1 65 ? 5.571 1.413 -0.375 1.00 94.00 65 GLY A O 1
ATOM 518 N N . SER A 1 66 ? 4.694 -0.007 -1.854 1.00 94.12 66 SER A N 1
ATOM 519 C CA . SER A 1 66 ? 5.022 -1.232 -1.119 1.00 94.12 66 SER A CA 1
ATOM 520 C C . SER A 1 66 ? 5.340 -2.366 -2.083 1.00 94.12 66 SER A C 1
ATOM 522 O O . SER A 1 66 ? 4.933 -2.325 -3.246 1.00 94.12 66 SER A O 1
ATOM 524 N N . PHE A 1 67 ? 6.022 -3.401 -1.586 1.00 95.31 67 PHE A N 1
ATOM 525 C CA . PHE A 1 67 ? 6.268 -4.601 -2.377 1.00 95.31 67 PHE A CA 1
ATOM 526 C C . PHE A 1 67 ? 4.955 -5.270 -2.803 1.00 95.31 67 PHE A C 1
ATOM 528 O O . PHE A 1 67 ? 4.760 -5.542 -3.979 1.00 95.31 67 PHE A O 1
ATOM 535 N N . SER A 1 68 ? 3.990 -5.419 -1.891 1.00 94.50 68 SER A N 1
ATOM 536 C CA . SER A 1 68 ? 2.662 -5.968 -2.209 1.00 94.50 68 SER A CA 1
ATOM 537 C C . SER A 1 68 ? 1.901 -5.139 -3.253 1.00 94.50 68 SER A C 1
ATOM 539 O O . SER A 1 68 ? 1.109 -5.674 -4.027 1.00 94.50 68 SER A O 1
ATOM 541 N N . GLY A 1 69 ? 2.135 -3.822 -3.295 1.00 95.38 69 GLY A N 1
ATOM 542 C CA . GLY A 1 69 ? 1.623 -2.944 -4.346 1.00 95.38 69 GLY A CA 1
ATOM 543 C C . GLY A 1 69 ? 2.204 -3.267 -5.719 1.00 95.38 69 GLY A C 1
ATOM 544 O O . GLY A 1 69 ? 1.454 -3.317 -6.698 1.00 95.38 69 GLY A O 1
ATOM 545 N N . LEU A 1 70 ? 3.517 -3.502 -5.763 1.00 96.00 70 LEU A N 1
ATOM 546 C CA . LEU A 1 70 ? 4.245 -3.882 -6.966 1.00 96.00 70 LEU A CA 1
ATOM 547 C C . LEU A 1 70 ? 3.850 -5.288 -7.439 1.00 96.00 7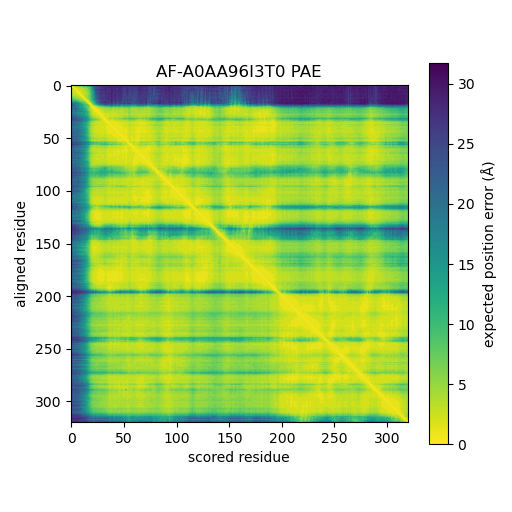0 LEU A C 1
ATOM 549 O O . LEU A 1 70 ? 3.562 -5.455 -8.620 1.00 96.00 70 LEU A O 1
ATOM 553 N N . ASP A 1 71 ? 3.765 -6.258 -6.524 1.00 96.12 71 ASP A N 1
ATOM 554 C CA . ASP A 1 71 ? 3.359 -7.644 -6.801 1.00 96.12 71 ASP A CA 1
ATOM 555 C C . ASP A 1 71 ? 1.923 -7.730 -7.336 1.00 96.12 71 ASP A C 1
ATOM 557 O O . ASP A 1 71 ? 1.653 -8.438 -8.313 1.00 96.12 71 ASP A O 1
ATOM 561 N N . ARG A 1 72 ? 0.997 -6.928 -6.782 1.00 96.31 72 ARG A N 1
ATOM 562 C CA . ARG A 1 72 ? -0.346 -6.773 -7.363 1.00 96.31 72 ARG A CA 1
ATOM 563 C C . ARG A 1 72 ? -0.250 -6.425 -8.847 1.00 96.31 72 ARG A C 1
ATOM 565 O O . ARG A 1 72 ? -0.980 -7.012 -9.640 1.00 96.31 72 ARG A O 1
ATOM 572 N N . GLY A 1 73 ? 0.674 -5.544 -9.224 1.00 96.56 73 GLY A N 1
ATOM 573 C CA . GLY A 1 73 ? 0.939 -5.175 -10.609 1.00 96.56 73 GLY A CA 1
ATOM 574 C C . GLY A 1 73 ? -0.020 -4.111 -11.139 1.00 96.56 73 GLY A C 1
ATOM 575 O O . GLY A 1 73 ? -0.551 -3.290 -10.384 1.00 96.56 73 GLY A O 1
ATOM 576 N N . ALA A 1 74 ? -0.215 -4.107 -12.454 1.00 96.62 74 ALA A N 1
ATOM 577 C CA . ALA A 1 74 ? -1.056 -3.145 -13.157 1.00 96.62 74 ALA A CA 1
ATOM 578 C C . ALA A 1 74 ? -2.374 -3.780 -13.627 1.00 96.62 74 ALA A C 1
ATOM 580 O O . ALA A 1 74 ? -2.502 -4.999 -13.705 1.00 96.62 74 ALA A O 1
ATOM 581 N N . SER A 1 75 ? -3.363 -2.946 -13.931 1.00 95.25 75 SER A N 1
ATOM 582 C CA . SER A 1 75 ? -4.669 -3.333 -14.461 1.00 95.25 75 SER A CA 1
ATOM 583 C C . SER A 1 75 ? -5.032 -2.474 -15.671 1.00 95.25 75 SER A C 1
ATOM 585 O O . SER A 1 75 ? -4.636 -1.310 -15.770 1.00 95.25 75 SER A O 1
ATOM 587 N N . LYS A 1 76 ? -5.810 -3.058 -16.591 1.00 93.38 76 LYS A N 1
ATOM 588 C CA . LYS A 1 76 ? -6.444 -2.336 -17.705 1.00 93.38 76 LYS A CA 1
ATOM 589 C C . LYS A 1 76 ? -7.782 -1.708 -17.315 1.00 93.38 76 LYS A C 1
ATOM 591 O O . LYS A 1 76 ? -8.374 -0.995 -18.123 1.00 93.38 76 LYS A O 1
ATOM 596 N N . ASP A 1 77 ? -8.266 -1.979 -16.105 1.00 89.62 77 ASP A N 1
ATOM 597 C CA . ASP A 1 77 ? -9.550 -1.473 -15.646 1.00 89.62 77 ASP A CA 1
ATOM 598 C C . ASP A 1 77 ? -9.539 0.055 -15.572 1.00 89.62 77 ASP A C 1
ATOM 600 O O . ASP A 1 77 ? -8.723 0.686 -14.894 1.00 89.62 77 ASP A O 1
ATOM 604 N N . LEU A 1 78 ? -10.500 0.667 -16.262 1.00 85.50 78 LEU A N 1
ATOM 605 C CA . LEU A 1 78 ? -10.668 2.113 -16.278 1.00 85.50 78 LEU A CA 1
ATOM 606 C C . LEU A 1 78 ? -11.293 2.573 -14.961 1.00 85.50 78 LEU A C 1
ATOM 608 O O . LEU A 1 78 ? -12.506 2.513 -14.790 1.00 85.50 78 LEU A O 1
ATOM 612 N N . VAL A 1 79 ? -10.496 3.041 -14.004 1.00 82.06 79 VAL A N 1
ATOM 613 C CA . VAL A 1 79 ? -11.029 3.484 -12.701 1.00 82.06 79 VAL A CA 1
ATOM 614 C C . VAL A 1 79 ? -12.093 4.578 -12.862 1.00 82.06 79 VAL A C 1
ATOM 616 O O . VAL A 1 79 ? -13.176 4.467 -12.285 1.00 82.06 79 VAL A O 1
ATOM 619 N N . TYR A 1 80 ? -11.819 5.579 -13.701 1.00 78.75 80 TYR A N 1
ATOM 620 C CA . TYR A 1 80 ? -12.744 6.666 -14.026 1.00 78.75 80 TYR A CA 1
ATOM 621 C C . TYR A 1 80 ? -13.453 6.388 -15.347 1.00 78.75 80 TYR A C 1
ATOM 623 O O . TYR A 1 80 ? -13.014 6.808 -16.412 1.00 78.75 80 TYR A O 1
ATOM 631 N N . ASP A 1 81 ? -14.555 5.657 -15.257 1.00 82.12 81 ASP A N 1
ATOM 632 C CA . ASP A 1 81 ? -15.435 5.372 -16.385 1.00 82.12 81 ASP A CA 1
ATOM 633 C C . ASP A 1 81 ? -16.875 5.711 -16.001 1.00 82.12 81 ASP A C 1
ATOM 635 O O . ASP A 1 81 ? -17.238 5.708 -14.818 1.00 82.12 81 ASP A O 1
ATOM 639 N N . THR A 1 82 ? -17.710 5.971 -17.000 1.00 86.69 82 THR A N 1
ATOM 640 C CA . THR A 1 82 ? -19.126 6.266 -16.785 1.00 86.69 82 THR A CA 1
ATOM 641 C C . THR A 1 82 ? -19.881 4.957 -16.593 1.00 86.69 82 THR A C 1
ATOM 643 O O . THR A 1 82 ? -20.010 4.160 -17.519 1.00 86.69 82 THR A O 1
ATOM 646 N N . ARG A 1 83 ? -20.384 4.708 -15.377 1.00 87.62 83 ARG A N 1
ATOM 647 C CA . ARG A 1 83 ? -21.011 3.428 -15.015 1.00 87.62 83 ARG A CA 1
ATOM 648 C C . ARG A 1 83 ? -22.353 3.604 -14.327 1.00 87.62 83 ARG A C 1
ATOM 650 O O . ARG A 1 83 ? -22.516 4.464 -13.472 1.00 87.62 83 ARG A O 1
ATOM 657 N N . ILE A 1 84 ? -23.280 2.700 -14.643 1.00 91.19 84 ILE A N 1
ATOM 658 C CA . ILE A 1 84 ? -24.582 2.581 -13.963 1.00 91.19 84 ILE A CA 1
ATOM 659 C C . ILE A 1 84 ? -24.446 1.785 -12.653 1.00 91.19 84 ILE A C 1
ATOM 661 O O . ILE A 1 84 ? -25.217 1.977 -11.717 1.00 91.19 84 ILE A O 1
ATOM 665 N N . LYS A 1 85 ? -23.462 0.880 -12.574 1.00 88.38 85 LYS A N 1
ATOM 666 C CA . LYS A 1 85 ? -23.209 0.027 -11.406 1.00 88.38 85 LYS A CA 1
ATOM 667 C C . LYS A 1 85 ? -21.804 0.248 -10.868 1.00 88.38 85 LYS A C 1
ATOM 669 O O . LYS A 1 85 ? -20.866 0.490 -11.626 1.00 88.38 85 LYS A O 1
ATOM 674 N N . SER A 1 86 ? -21.655 0.116 -9.557 1.00 85.69 86 SER A N 1
ATOM 675 C CA . SER A 1 86 ? -20.353 0.206 -8.907 1.00 85.69 86 SER A CA 1
ATOM 676 C C . SER A 1 86 ? -19.471 -0.997 -9.254 1.00 85.69 86 SER A C 1
ATOM 678 O O . SER A 1 86 ? -19.941 -2.132 -9.279 1.00 85.69 86 SER A O 1
ATOM 680 N N . VAL A 1 87 ? -18.176 -0.755 -9.465 1.00 88.00 87 VAL A N 1
ATOM 681 C CA . VAL A 1 87 ? -17.169 -1.814 -9.660 1.00 88.00 87 VAL A CA 1
ATOM 682 C C . VAL A 1 87 ? -16.740 -2.424 -8.333 1.00 88.00 87 VAL A C 1
ATOM 684 O O . VAL A 1 87 ? -16.905 -1.802 -7.276 1.00 88.00 87 VAL A O 1
ATOM 687 N N . ASN A 1 88 ? -16.199 -3.639 -8.375 1.00 88.81 88 ASN A N 1
ATOM 688 C CA . ASN A 1 88 ? -15.616 -4.277 -7.200 1.00 88.81 88 ASN A CA 1
ATOM 689 C C . ASN A 1 88 ? -14.340 -3.533 -6.765 1.00 88.81 88 ASN A C 1
ATOM 691 O O . ASN A 1 88 ? -13.529 -3.194 -7.626 1.00 88.81 88 ASN A O 1
ATOM 695 N N . PRO A 1 89 ? -14.151 -3.266 -5.461 1.00 90.75 89 PRO A N 1
ATOM 696 C CA . PRO A 1 89 ? -12.922 -2.662 -4.962 1.00 90.75 89 PRO A CA 1
ATOM 697 C C . PRO A 1 89 ? -11.682 -3.544 -5.187 1.00 90.75 89 PRO A C 1
ATOM 699 O O . PRO A 1 89 ? -11.755 -4.776 -5.203 1.00 90.75 89 PRO A O 1
ATOM 702 N N . THR A 1 90 ? -10.533 -2.884 -5.346 1.00 93.38 90 THR A N 1
ATOM 703 C CA . THR A 1 90 ? -9.205 -3.499 -5.539 1.00 93.38 90 THR A CA 1
ATOM 704 C C . THR A 1 90 ? -8.154 -2.903 -4.589 1.00 93.38 90 THR A C 1
ATOM 706 O O . THR A 1 90 ? -7.001 -2.672 -4.958 1.00 93.38 90 THR A O 1
ATOM 709 N N . ARG A 1 91 ? -8.555 -2.610 -3.349 1.00 91.75 91 ARG A N 1
ATOM 710 C CA . ARG A 1 91 ? -7.713 -2.066 -2.275 1.00 91.75 91 ARG A CA 1
ATOM 711 C C . ARG A 1 91 ? -6.664 -3.095 -1.861 1.00 91.75 91 ARG A C 1
ATOM 713 O O . ARG A 1 91 ? -6.984 -4.254 -1.579 1.00 91.75 91 ARG A O 1
ATOM 720 N N . LEU A 1 92 ? -5.414 -2.646 -1.793 1.00 91.00 92 LEU A N 1
ATOM 721 C CA . LEU A 1 92 ? -4.304 -3.455 -1.296 1.00 91.00 92 LEU A CA 1
ATOM 722 C C . LEU A 1 92 ? -4.572 -3.928 0.133 1.00 91.00 92 LEU A C 1
ATOM 724 O O . LEU A 1 92 ? -5.164 -3.194 0.921 1.00 91.00 92 LEU A O 1
ATOM 728 N N . PHE A 1 93 ? -4.132 -5.151 0.440 1.00 89.19 93 PHE A N 1
ATOM 729 C CA . PHE A 1 93 ? -4.263 -5.813 1.747 1.00 89.19 93 PHE A CA 1
ATOM 730 C C . PHE A 1 93 ? -5.696 -6.131 2.203 1.00 89.19 93 PHE A C 1
ATOM 732 O O . PHE A 1 93 ? -5.871 -6.726 3.261 1.00 89.19 93 PHE A O 1
ATOM 739 N N . VAL A 1 94 ? -6.715 -5.754 1.423 1.00 93.25 94 VAL A N 1
ATOM 740 C CA . VAL A 1 94 ? -8.131 -5.921 1.780 1.00 93.25 94 VAL A CA 1
ATOM 741 C C . VAL A 1 94 ? -8.837 -6.839 0.792 1.00 93.25 94 VAL A C 1
ATOM 743 O O . VAL A 1 94 ? -9.444 -7.826 1.194 1.00 93.25 94 VAL A O 1
ATOM 746 N N . ASP A 1 95 ? -8.773 -6.524 -0.504 1.00 93.62 95 ASP A N 1
ATOM 747 C CA . ASP A 1 95 ? -9.627 -7.187 -1.495 1.00 93.62 95 ASP A CA 1
ATOM 748 C C . ASP A 1 95 ? -8.985 -8.443 -2.120 1.00 93.62 95 ASP A C 1
ATOM 750 O O . ASP A 1 95 ? -9.690 -9.208 -2.779 1.00 93.62 95 ASP A O 1
ATOM 754 N N . ALA A 1 96 ? -7.678 -8.651 -1.922 1.00 93.19 96 ALA A N 1
ATOM 755 C CA . ALA A 1 96 ? -6.898 -9.842 -2.287 1.00 93.19 96 ALA A CA 1
ATOM 756 C C . ALA A 1 96 ? -5.616 -9.915 -1.434 1.00 93.19 96 ALA A C 1
ATOM 758 O O . ALA A 1 96 ? -5.092 -8.873 -1.025 1.00 93.19 96 ALA A O 1
ATOM 759 N N . LEU A 1 97 ? -5.124 -11.131 -1.160 1.00 88.50 97 LEU A N 1
ATOM 760 C CA . LEU A 1 97 ? -4.055 -11.364 -0.173 1.00 88.50 97 LEU A CA 1
ATOM 761 C C . LEU A 1 97 ? -2.749 -11.896 -0.770 1.00 88.50 97 LEU A C 1
ATOM 763 O O . LEU A 1 97 ? -1.722 -11.872 -0.098 1.00 88.50 97 LEU A O 1
ATOM 767 N N . ASN A 1 98 ? -2.772 -12.387 -2.007 1.00 93.12 98 ASN A N 1
ATOM 768 C CA . ASN A 1 98 ? -1.597 -12.955 -2.663 1.00 93.12 98 ASN A CA 1
ATOM 769 C C . ASN A 1 98 ? -1.603 -12.678 -4.176 1.00 93.12 98 ASN A C 1
ATOM 771 O O . ASN A 1 98 ? -2.616 -12.256 -4.740 1.00 93.12 98 ASN A O 1
ATOM 775 N N . THR A 1 99 ? -0.474 -12.951 -4.835 1.00 95.62 99 THR A N 1
ATOM 776 C CA . THR A 1 99 ? -0.283 -12.747 -6.276 1.00 95.62 99 THR A CA 1
ATOM 777 C C . THR A 1 99 ? -1.383 -13.408 -7.104 1.00 95.62 99 THR A C 1
ATOM 779 O O . THR A 1 99 ? -1.938 -12.777 -8.001 1.00 95.62 99 THR 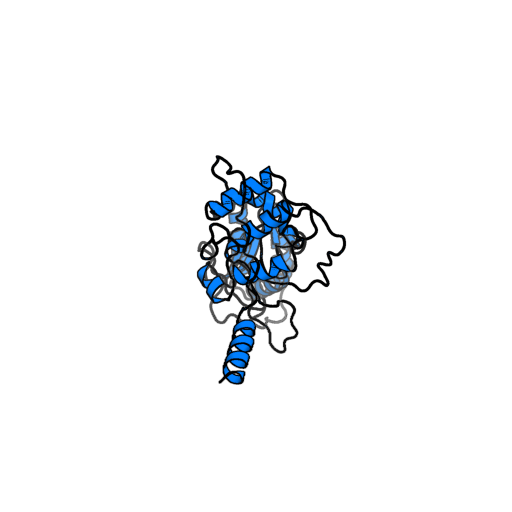A O 1
ATOM 782 N N . LYS A 1 100 ? -1.746 -14.662 -6.794 1.00 97.12 100 LYS A N 1
ATOM 783 C CA . LYS A 1 100 ? -2.759 -15.406 -7.553 1.00 97.12 100 LYS A CA 1
ATOM 784 C C . LYS A 1 100 ? -4.118 -14.707 -7.492 1.00 97.12 100 LYS A C 1
ATOM 786 O O . LYS A 1 100 ? -4.727 -14.508 -8.539 1.00 97.12 100 LYS A O 1
ATOM 791 N N . ASP A 1 101 ? -4.555 -14.276 -6.310 1.00 95.94 101 ASP A N 1
ATOM 792 C CA . ASP A 1 101 ? -5.825 -13.558 -6.145 1.00 95.94 101 ASP A CA 1
ATOM 793 C C . ASP A 1 101 ? -5.866 -12.274 -6.997 1.00 95.94 101 ASP A C 1
ATOM 795 O O . ASP A 1 101 ? -6.910 -11.906 -7.540 1.00 95.94 101 ASP A O 1
ATOM 799 N N . TRP A 1 102 ? -4.728 -11.582 -7.141 1.00 97.19 102 TRP A N 1
ATOM 800 C CA . TRP A 1 102 ? -4.624 -10.398 -7.997 1.00 97.19 102 TRP A CA 1
ATOM 801 C C . TRP A 1 102 ? -4.695 -10.738 -9.485 1.00 97.19 102 TRP A C 1
ATOM 803 O O . TRP A 1 102 ? -5.374 -10.032 -10.234 1.00 97.19 102 TRP A O 1
ATOM 813 N N . ARG A 1 10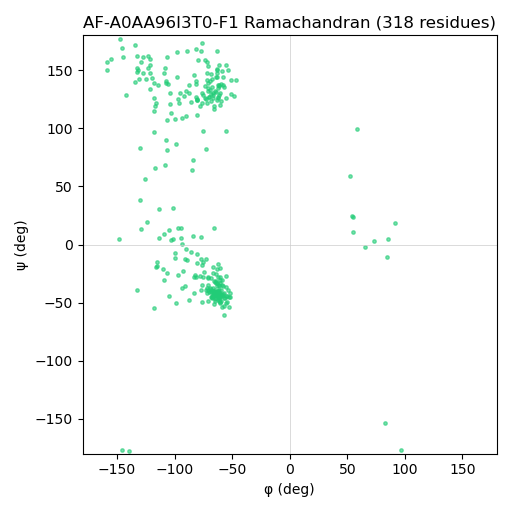3 ? -4.049 -11.829 -9.917 1.00 97.25 103 ARG A N 1
ATOM 814 C CA . ARG A 1 103 ? -4.150 -12.324 -11.301 1.00 97.25 103 ARG A CA 1
ATOM 815 C C . ARG A 1 103 ? -5.582 -12.747 -11.639 1.00 97.25 103 ARG A C 1
ATOM 817 O O . ARG A 1 103 ? -6.076 -12.384 -12.703 1.00 97.25 103 ARG A O 1
ATOM 824 N N . ASP A 1 104 ? -6.281 -13.403 -10.712 1.00 96.25 104 ASP A N 1
ATOM 825 C CA . ASP A 1 104 ? -7.699 -13.769 -10.864 1.00 96.25 104 ASP A CA 1
ATOM 826 C C . ASP A 1 104 ? -8.605 -12.524 -11.004 1.00 96.25 104 ASP A C 1
ATOM 828 O O . ASP A 1 104 ? -9.641 -12.571 -11.667 1.00 96.25 104 ASP A O 1
ATOM 832 N N . LYS A 1 105 ? -8.199 -11.381 -10.430 1.00 95.44 105 LYS A N 1
ATOM 833 C CA . LYS A 1 105 ? -8.859 -10.071 -10.594 1.00 95.44 105 LYS A CA 1
ATOM 834 C C . LYS A 1 105 ? -8.431 -9.305 -11.852 1.00 95.44 105 LYS A C 1
ATOM 836 O O . LYS A 1 105 ? -8.810 -8.150 -12.003 1.00 95.44 105 LYS A O 1
ATOM 841 N N . GLY A 1 106 ? -7.647 -9.911 -12.743 1.00 95.75 106 GLY A N 1
ATOM 842 C CA . GLY A 1 106 ? -7.249 -9.311 -14.019 1.00 95.75 106 GLY A CA 1
ATOM 843 C C . GLY A 1 106 ? -6.026 -8.395 -13.959 1.00 95.75 106 GLY A C 1
ATOM 844 O O . GLY A 1 106 ? -5.654 -7.825 -14.988 1.00 95.75 106 GLY A O 1
ATOM 845 N N . PHE A 1 107 ? -5.366 -8.277 -12.802 1.00 97.38 107 PHE A N 1
ATOM 846 C CA . PHE A 1 107 ? -4.078 -7.593 -12.734 1.00 97.38 107 PHE A CA 1
ATOM 847 C C . PHE A 1 107 ? -2.985 -8.430 -13.403 1.00 97.38 107 PHE A C 1
ATOM 849 O O . PHE A 1 107 ? -3.056 -9.657 -13.430 1.00 97.38 107 PHE A O 1
ATOM 856 N N . PHE A 1 108 ? -1.937 -7.783 -13.896 1.00 97.75 108 PHE A N 1
ATOM 857 C CA . PHE A 1 108 ? -0.793 -8.420 -14.544 1.00 97.75 108 PHE A CA 1
ATOM 858 C C . PHE A 1 108 ? 0.528 -7.871 -14.003 1.00 97.75 108 PHE A C 1
ATOM 860 O O . PHE A 1 108 ? 0.600 -6.736 -13.526 1.00 97.75 108 PHE A O 1
ATOM 867 N N . SER A 1 109 ? 1.566 -8.709 -14.042 1.00 97.56 109 SER A N 1
ATOM 868 C CA . SER A 1 109 ? 2.879 -8.359 -13.504 1.00 97.56 109 SER A CA 1
ATOM 869 C C . SER A 1 109 ? 3.579 -7.325 -14.381 1.00 97.56 109 SER A C 1
ATOM 871 O O . SER A 1 109 ? 3.520 -7.389 -15.607 1.00 97.56 109 SER A O 1
ATOM 873 N N . MET A 1 110 ? 4.272 -6.390 -13.732 1.00 97.44 110 MET A N 1
ATOM 874 C CA . MET A 1 110 ? 5.181 -5.445 -14.389 1.00 97.44 110 MET A CA 1
ATOM 875 C C . MET A 1 110 ? 6.647 -5.875 -14.257 1.00 97.44 110 MET A C 1
ATOM 877 O O . MET A 1 110 ? 7.511 -5.297 -14.916 1.00 97.44 110 MET A O 1
ATOM 881 N N . THR A 1 111 ? 6.927 -6.861 -13.400 1.00 97.38 111 THR A N 1
ATOM 882 C CA . THR A 1 111 ? 8.274 -7.298 -13.006 1.00 97.38 111 THR A CA 1
ATOM 883 C C . THR A 1 111 ? 8.650 -8.665 -13.555 1.00 97.38 111 THR A C 1
ATOM 885 O O . THR A 1 111 ? 9.840 -8.948 -13.663 1.00 97.38 111 THR A O 1
ATOM 888 N N . ASP A 1 112 ? 7.671 -9.491 -13.927 1.00 96.50 112 ASP A N 1
ATOM 889 C CA . ASP A 1 112 ? 7.921 -10.815 -14.500 1.00 96.50 112 ASP A CA 1
ATOM 890 C C . ASP A 1 112 ? 8.546 -10.669 -15.891 1.00 96.50 112 ASP A C 1
ATOM 892 O O . ASP A 1 112 ? 8.246 -9.726 -16.634 1.00 96.50 112 ASP A O 1
ATOM 896 N N . LYS A 1 113 ? 9.420 -11.612 -16.251 1.00 96.12 113 LYS A N 1
ATOM 897 C CA . LYS A 1 113 ? 10.006 -11.671 -17.593 1.00 96.12 113 LYS A CA 1
ATOM 898 C C . LYS A 1 113 ? 8.897 -11.949 -18.606 1.00 96.12 113 LYS A C 1
ATOM 900 O O . LYS A 1 113 ? 8.066 -12.829 -18.388 1.00 96.12 113 LYS A O 1
ATOM 905 N N . MET A 1 114 ? 8.871 -11.172 -19.685 1.00 94.31 114 MET A N 1
ATOM 906 C CA . MET A 1 114 ? 7.916 -11.394 -20.767 1.00 94.31 114 MET A CA 1
ATOM 907 C C . MET A 1 114 ? 8.288 -12.658 -21.548 1.00 94.31 114 MET A C 1
ATOM 909 O O . MET A 1 114 ? 9.439 -13.096 -21.539 1.00 94.31 114 MET A O 1
ATOM 913 N N . GLU A 1 115 ? 7.306 -13.242 -22.229 1.00 88.38 115 GLU A N 1
ATOM 914 C CA . GLU A 1 115 ? 7.514 -14.428 -23.059 1.00 88.38 115 GLU A CA 1
ATOM 915 C C . GLU A 1 115 ? 8.590 -14.174 -24.125 1.00 88.38 115 GLU A C 1
ATOM 917 O O . GLU A 1 115 ? 8.637 -13.111 -24.750 1.00 88.38 115 GLU A O 1
ATOM 922 N N . ASP A 1 116 ? 9.494 -15.144 -24.283 1.00 85.06 116 ASP A N 1
ATOM 923 C CA . ASP A 1 116 ? 10.636 -15.091 -25.199 1.00 85.06 116 ASP A CA 1
ATOM 924 C C . ASP A 1 116 ? 11.569 -13.878 -25.017 1.00 85.06 116 ASP A C 1
ATOM 926 O O . ASP A 1 116 ? 12.294 -13.490 -25.938 1.00 85.06 116 ASP A O 1
ATOM 930 N N . THR A 1 117 ? 11.589 -13.268 -23.826 1.00 85.62 117 THR A N 1
ATOM 931 C CA . THR A 1 117 ? 12.551 -12.219 -23.471 1.00 85.62 117 THR A CA 1
ATOM 932 C C . THR A 1 117 ? 13.189 -12.471 -22.104 1.00 85.62 117 THR A C 1
ATOM 934 O O . THR A 1 117 ? 12.693 -13.217 -21.264 1.00 85.62 117 THR A O 1
ATOM 937 N N . ASN A 1 118 ? 14.317 -11.801 -21.857 1.00 89.62 118 ASN A N 1
ATOM 938 C CA . ASN A 1 118 ? 14.942 -11.748 -20.533 1.00 89.62 118 ASN A CA 1
ATOM 939 C C . ASN A 1 118 ? 14.573 -10.473 -19.756 1.00 89.62 118 ASN A C 1
ATOM 941 O O . ASN A 1 118 ? 15.229 -10.158 -18.766 1.00 89.62 118 ASN A O 1
ATOM 945 N N . SER A 1 119 ? 13.556 -9.725 -20.197 1.00 95.00 119 SER A N 1
ATOM 946 C CA . SER A 1 119 ? 13.187 -8.428 -19.627 1.00 95.00 119 SER A CA 1
ATOM 947 C C . SER A 1 119 ? 11.711 -8.354 -19.257 1.00 95.00 119 SER A C 1
ATOM 949 O O . SER A 1 119 ? 10.844 -8.939 -19.905 1.00 95.00 119 SER A O 1
ATOM 951 N N . SER A 1 120 ? 11.418 -7.603 -18.200 1.00 97.38 120 SER A N 1
ATOM 952 C CA . SER A 1 120 ? 10.050 -7.257 -17.823 1.00 97.38 120 SER A CA 1
ATOM 953 C C . SER A 1 120 ? 9.581 -5.971 -18.502 1.00 97.38 120 SER A C 1
ATOM 955 O O . SER A 1 120 ? 10.385 -5.191 -19.025 1.00 97.38 120 SER A O 1
ATOM 957 N N . ILE A 1 121 ? 8.273 -5.708 -18.449 1.00 97.38 121 ILE A N 1
ATOM 958 C CA . ILE A 1 121 ? 7.687 -4.450 -18.936 1.00 97.38 121 ILE A CA 1
ATOM 959 C C . ILE A 1 121 ? 8.326 -3.250 -18.218 1.00 97.38 121 ILE A C 1
ATOM 961 O O . ILE A 1 121 ? 8.668 -2.250 -18.850 1.00 97.38 121 ILE A O 1
ATOM 965 N N . MET A 1 122 ? 8.545 -3.352 -16.902 1.00 97.62 122 MET A N 1
ATOM 966 C CA . MET A 1 122 ? 9.197 -2.295 -16.128 1.00 97.62 122 MET A CA 1
ATOM 967 C C . MET A 1 122 ? 10.647 -2.068 -16.572 1.00 97.62 122 MET A C 1
ATOM 969 O O . MET A 1 122 ? 11.049 -0.917 -16.729 1.00 97.62 122 MET A O 1
ATOM 973 N N . MET A 1 123 ? 11.415 -3.135 -16.825 1.00 98.19 123 MET A N 1
ATOM 974 C CA . MET A 1 123 ? 12.784 -3.013 -17.346 1.00 98.19 123 MET A CA 1
ATOM 975 C C . MET A 1 123 ? 12.809 -2.278 -18.687 1.00 98.19 123 MET A C 1
ATOM 977 O O . MET A 1 123 ? 13.630 -1.384 -18.880 1.00 98.19 123 MET A O 1
ATOM 981 N N . GLN A 1 124 ? 11.889 -2.610 -19.592 1.00 97.12 124 GLN A N 1
ATOM 982 C CA . GLN A 1 124 ? 11.813 -1.974 -20.905 1.00 97.12 124 GLN A CA 1
ATOM 983 C C . GLN A 1 124 ? 11.436 -0.494 -20.819 1.00 97.12 124 GLN A C 1
ATOM 985 O O . GLN A 1 124 ? 12.074 0.342 -21.452 1.00 97.12 124 GLN A O 1
ATOM 990 N N . TYR A 1 125 ? 10.469 -0.131 -19.972 1.00 96.50 125 TYR A N 1
ATOM 991 C CA . TYR A 1 125 ? 10.136 1.278 -19.764 1.00 96.50 125 TYR A CA 1
ATOM 992 C C . TYR A 1 125 ? 11.298 2.099 -19.197 1.00 96.50 125 TYR A C 1
ATOM 994 O O . TYR A 1 125 ? 11.442 3.265 -19.560 1.00 96.50 125 TYR A O 1
ATOM 1002 N N . LEU A 1 126 ? 12.118 1.522 -18.315 1.00 97.38 126 LEU A N 1
ATOM 1003 C CA . LEU A 1 126 ? 13.302 2.197 -17.780 1.00 97.38 126 LEU A CA 1
ATOM 1004 C C . LEU A 1 126 ? 14.406 2.314 -18.838 1.00 97.38 126 LEU A C 1
ATOM 1006 O O . LEU A 1 126 ? 15.028 3.368 -18.970 1.00 97.38 126 LEU A O 1
ATOM 1010 N N . PHE A 1 127 ? 14.623 1.253 -19.614 1.00 97.00 127 PHE A N 1
ATOM 1011 C CA . PHE A 1 127 ? 15.616 1.212 -20.684 1.00 97.00 127 PHE A CA 1
ATOM 1012 C C . PHE A 1 127 ? 15.306 2.206 -21.805 1.00 97.00 127 PHE A C 1
ATOM 1014 O O . PHE A 1 127 ? 16.172 2.984 -22.207 1.00 97.00 127 PHE A O 1
ATOM 1021 N N . GLU A 1 128 ? 14.056 2.259 -22.263 1.00 94.94 128 GLU A N 1
ATOM 1022 C CA . GLU A 1 128 ? 13.649 3.208 -23.299 1.00 94.94 128 GLU A CA 1
ATOM 1023 C C . GLU A 1 128 ? 13.770 4.657 -22.837 1.00 94.94 128 GLU A C 1
ATOM 1025 O O . GLU A 1 128 ? 14.105 5.537 -23.632 1.00 94.94 128 GLU A O 1
ATOM 1030 N N . LYS A 1 129 ? 13.579 4.919 -21.538 1.00 94.56 129 LYS A N 1
ATOM 1031 C CA . LYS A 1 129 ? 13.808 6.249 -20.978 1.00 94.56 129 LYS A CA 1
ATOM 1032 C C . LYS A 1 129 ? 15.286 6.630 -20.973 1.00 94.56 129 LYS A C 1
ATOM 1034 O O . LYS A 1 129 ? 15.607 7.790 -21.228 1.00 94.56 129 LYS A O 1
ATOM 1039 N N . ASP A 1 130 ? 16.168 5.679 -20.682 1.00 94.19 130 ASP A N 1
ATOM 1040 C CA . ASP A 1 130 ? 17.616 5.887 -20.716 1.00 94.19 130 ASP A CA 1
ATOM 1041 C C . ASP A 1 130 ? 18.121 6.142 -22.146 1.00 94.19 130 ASP A C 1
ATOM 1043 O O . ASP A 1 130 ? 18.938 7.037 -22.365 1.00 94.19 130 ASP A O 1
ATOM 1047 N N . ARG A 1 131 ? 17.575 5.422 -23.135 1.00 92.44 131 ARG A N 1
ATOM 1048 C CA . ARG A 1 131 ? 17.899 5.602 -24.561 1.00 92.44 131 ARG A CA 1
ATOM 1049 C C . ARG A 1 131 ? 17.342 6.883 -25.157 1.00 92.44 131 ARG A C 1
ATOM 1051 O O . ARG A 1 131 ? 18.005 7.518 -25.976 1.00 92.44 131 ARG A O 1
ATOM 1058 N N . ASN A 1 132 ? 16.139 7.269 -24.741 1.00 88.88 132 ASN A N 1
ATOM 1059 C CA . ASN A 1 132 ? 15.428 8.440 -25.240 1.00 88.88 132 ASN A CA 1
ATOM 1060 C C . ASN A 1 132 ? 15.202 9.465 -24.109 1.00 88.88 132 ASN A C 1
ATOM 1062 O O . ASN A 1 132 ? 14.056 9.750 -23.747 1.00 88.88 132 ASN A O 1
ATOM 1066 N N . PRO A 1 133 ? 16.268 10.077 -23.548 1.00 86.44 133 PRO A N 1
ATOM 1067 C CA . PRO A 1 133 ? 16.165 10.922 -22.355 1.00 86.44 133 PRO A CA 1
ATOM 1068 C C . PRO A 1 133 ? 15.509 12.283 -22.622 1.00 86.44 133 PRO A C 1
ATOM 1070 O O . PRO A 1 133 ? 15.164 12.998 -21.677 1.00 86.44 133 PRO A O 1
ATOM 1073 N N . LYS A 1 134 ? 15.346 12.657 -23.898 1.00 82.94 134 LYS A N 1
ATOM 1074 C CA . LYS A 1 134 ? 14.788 13.942 -24.326 1.00 82.94 134 LYS A CA 1
ATOM 1075 C C . LYS A 1 134 ? 13.403 14.155 -23.711 1.00 82.94 134 LYS A C 1
ATOM 1077 O O . LYS A 1 134 ? 12.507 13.332 -23.870 1.00 82.94 134 LYS A O 1
ATOM 1082 N N . LEU A 1 135 ? 13.232 15.289 -23.036 1.00 78.88 135 LEU A N 1
ATOM 1083 C CA . LEU A 1 135 ? 11.936 15.740 -22.541 1.00 78.88 135 LEU A CA 1
ATOM 1084 C C . LEU A 1 135 ? 11.282 16.597 -23.622 1.00 78.88 135 LEU A C 1
ATOM 1086 O O . LEU A 1 135 ? 11.753 17.698 -23.908 1.00 78.88 135 LEU A O 1
ATOM 1090 N N . GLU A 1 136 ? 10.218 16.100 -24.244 1.00 72.50 136 GLU A N 1
ATOM 1091 C CA . GLU A 1 136 ? 9.444 16.894 -25.198 1.00 72.50 136 GLU A CA 1
ATOM 1092 C C . GLU A 1 136 ? 8.292 17.608 -24.486 1.00 72.50 136 GLU A C 1
ATOM 1094 O O . GLU A 1 136 ? 7.481 16.980 -23.818 1.00 72.50 136 GLU A O 1
ATOM 1099 N N . GLY A 1 137 ? 8.164 18.927 -24.656 1.00 60.50 137 GLY A N 1
ATOM 1100 C CA . GLY A 1 137 ? 7.157 19.757 -23.971 1.00 60.50 137 GLY A CA 1
ATOM 1101 C C . GLY A 1 137 ? 5.684 19.485 -24.326 1.00 60.50 137 GLY A C 1
ATOM 1102 O O . GLY A 1 137 ? 4.834 20.316 -24.030 1.00 60.50 137 GLY A O 1
ATOM 1103 N N . LYS A 1 138 ? 5.369 18.359 -24.979 1.00 69.56 138 LYS A N 1
ATOM 1104 C CA . LYS A 1 138 ? 4.005 17.915 -25.315 1.00 69.56 138 LYS A CA 1
ATOM 1105 C C . LYS A 1 138 ? 3.403 16.959 -24.278 1.00 69.56 138 LYS A C 1
ATOM 1107 O O . LYS A 1 138 ? 2.321 16.432 -24.511 1.00 69.56 138 LYS A O 1
ATOM 1112 N N . TYR A 1 139 ? 4.079 16.707 -23.158 1.00 70.81 139 TYR A N 1
ATOM 1113 C CA . TYR A 1 139 ? 3.527 15.866 -22.099 1.00 70.81 139 TYR A CA 1
ATOM 1114 C C . TYR A 1 139 ? 2.297 16.529 -21.474 1.00 70.81 139 TYR A C 1
ATOM 1116 O O . TYR A 1 139 ? 2.396 17.610 -20.895 1.00 70.81 139 TYR A O 1
ATOM 1124 N N . SER A 1 140 ? 1.145 15.867 -21.558 1.00 73.06 140 SER A N 1
ATOM 1125 C CA . SER A 1 140 ? -0.064 16.289 -20.853 1.00 73.06 140 SER A CA 1
ATOM 1126 C C . SER A 1 140 ? -0.658 15.100 -20.104 1.00 73.06 140 SER A C 1
ATOM 1128 O O . SER A 1 140 ? -1.568 14.452 -20.613 1.00 73.06 140 SER A O 1
ATOM 1130 N N . PRO A 1 141 ? -0.159 14.791 -18.893 1.00 67.12 141 PRO A N 1
ATOM 1131 C CA . PRO A 1 141 ? -0.640 13.652 -18.107 1.00 67.12 141 PRO A CA 1
ATOM 1132 C C . PRO A 1 141 ? -2.154 13.668 -17.849 1.00 67.12 141 PRO A C 1
ATOM 1134 O O . PRO A 1 141 ? -2.753 12.610 -17.702 1.00 67.12 141 PRO A O 1
ATOM 1137 N N . GLU A 1 142 ? -2.763 14.857 -17.826 1.00 66.38 142 GLU A N 1
ATOM 1138 C CA . GLU A 1 142 ? -4.199 15.050 -17.584 1.00 66.38 142 GLU A CA 1
ATOM 1139 C C . GLU A 1 142 ? -5.077 14.747 -18.809 1.00 66.38 142 GLU A C 1
ATOM 1141 O O . GLU A 1 142 ? -6.252 14.419 -18.663 1.00 66.38 142 GLU A O 1
ATOM 1146 N N . THR A 1 143 ? -4.536 14.893 -20.025 1.00 70.62 143 THR A N 1
ATOM 1147 C CA . THR A 1 143 ? -5.308 14.734 -21.277 1.00 70.62 143 THR A CA 1
ATOM 1148 C C . THR A 1 143 ? -4.855 13.556 -22.124 1.00 70.62 143 THR A C 1
ATOM 1150 O O . THR A 1 143 ? -5.602 13.082 -22.981 1.00 70.62 143 THR A O 1
ATOM 1153 N N . ASP A 1 144 ? -3.648 13.056 -21.877 1.00 76.31 144 ASP A N 1
ATOM 1154 C CA . ASP A 1 144 ? -3.135 11.877 -22.538 1.00 76.31 144 ASP A CA 1
ATOM 1155 C C . ASP A 1 144 ? -3.969 10.656 -22.170 1.00 76.31 144 ASP A C 1
ATOM 1157 O O . ASP A 1 144 ? -4.221 10.348 -21.003 1.00 76.31 144 ASP A O 1
ATOM 1161 N N . LYS A 1 145 ? -4.358 9.905 -23.200 1.00 77.19 145 LYS A N 1
ATOM 1162 C CA . LYS A 1 145 ? -5.050 8.641 -23.000 1.00 77.19 145 LYS A CA 1
ATOM 1163 C C . LYS A 1 145 ? -4.107 7.645 -22.328 1.00 77.19 145 LYS A C 1
ATOM 1165 O O . LYS A 1 145 ? -3.106 7.223 -22.910 1.00 77.19 145 LYS A O 1
ATOM 1170 N N . LEU A 1 146 ? -4.472 7.237 -21.118 1.00 80.81 146 LEU A N 1
ATOM 1171 C CA . LEU A 1 146 ? -3.782 6.190 -20.380 1.00 80.81 146 LEU A CA 1
ATOM 1172 C C . LEU A 1 146 ? -3.819 4.874 -21.174 1.00 80.81 146 LEU A C 1
ATOM 1174 O O . LEU A 1 146 ? -4.894 4.377 -21.511 1.00 80.81 146 LEU A O 1
ATOM 1178 N N . SER A 1 147 ? -2.641 4.317 -21.455 1.00 86.50 147 SER A N 1
ATOM 1179 C CA . SER A 1 147 ? -2.477 3.018 -22.113 1.00 86.50 147 SER A CA 1
ATOM 1180 C C . SER A 1 147 ? -1.763 2.061 -21.165 1.00 86.50 147 SER A C 1
ATOM 1182 O O . SER A 1 147 ? -0.647 2.333 -20.732 1.00 86.50 147 SER A O 1
ATOM 1184 N N . CYS A 1 148 ? -2.431 0.961 -20.820 1.00 92.19 148 CYS A N 1
ATOM 1185 C CA . CYS A 1 148 ? -1.944 -0.030 -19.864 1.00 92.19 148 CYS A CA 1
ATOM 1186 C C . CYS A 1 148 ? -1.535 -1.297 -20.607 1.00 92.19 148 CYS A C 1
ATOM 1188 O O . CYS A 1 148 ? -2.371 -2.170 -20.841 1.00 92.19 148 CYS A O 1
ATOM 1190 N N . VAL A 1 149 ? -0.266 -1.354 -21.012 1.00 94.44 149 VAL A N 1
ATOM 1191 C CA . VAL A 1 149 ? 0.314 -2.487 -21.747 1.00 94.44 149 VAL A CA 1
ATOM 1192 C C . VAL A 1 149 ? 0.461 -3.694 -20.827 1.00 94.44 149 VAL A C 1
ATOM 1194 O O . VAL A 1 149 ? 0.943 -3.551 -19.705 1.00 94.44 149 VAL A O 1
ATOM 1197 N N . LYS A 1 150 ? 0.020 -4.869 -21.281 1.00 95.69 150 LYS A N 1
ATOM 1198 C CA . LYS A 1 150 ? 0.003 -6.099 -20.470 1.00 95.69 150 LYS A CA 1
ATOM 1199 C C . LYS A 1 150 ? 1.074 -7.121 -20.850 1.00 95.69 150 LYS A C 1
ATOM 1201 O O . LYS A 1 150 ? 1.414 -7.967 -20.026 1.00 95.69 150 LYS A O 1
ATOM 1206 N N . ASN A 1 151 ? 1.559 -7.090 -22.083 1.00 95.00 151 ASN A N 1
ATOM 1207 C CA . ASN A 1 151 ? 2.477 -8.085 -22.631 1.00 95.00 151 ASN A CA 1
ATOM 1208 C C . ASN A 1 151 ? 3.467 -7.436 -23.607 1.00 95.00 151 ASN A C 1
ATOM 1210 O O . ASN A 1 151 ? 3.479 -6.215 -23.780 1.00 95.00 151 ASN A O 1
ATOM 1214 N N . LYS A 1 152 ? 4.313 -8.274 -24.207 1.00 94.62 152 LYS A N 1
ATOM 1215 C CA . LYS A 1 152 ? 5.360 -7.869 -25.140 1.00 94.62 152 LYS A CA 1
ATOM 1216 C C . LYS A 1 152 ? 4.783 -7.184 -26.376 1.00 94.62 152 LYS A C 1
ATOM 1218 O O . LYS A 1 152 ? 5.241 -6.099 -26.710 1.00 94.62 152 LYS A O 1
ATOM 1223 N N . GLU A 1 153 ? 3.777 -7.782 -27.006 1.00 93.75 153 GLU A N 1
ATOM 1224 C CA . GLU A 1 153 ? 3.202 -7.290 -28.262 1.00 93.75 153 GLU A CA 1
ATOM 1225 C C . GLU A 1 153 ? 2.615 -5.886 -28.079 1.00 93.75 153 GLU A C 1
ATOM 1227 O O . GLU A 1 153 ? 2.934 -4.960 -28.818 1.00 93.75 153 GLU A O 1
ATOM 1232 N N . GLU A 1 154 ? 1.826 -5.685 -27.020 1.00 95.00 154 GLU A N 1
ATOM 1233 C CA . GLU A 1 154 ? 1.242 -4.374 -26.723 1.00 95.00 154 GLU A CA 1
ATOM 1234 C C . GLU A 1 154 ? 2.296 -3.324 -26.361 1.00 95.00 154 GLU A C 1
ATOM 1236 O O . GLU A 1 154 ? 2.094 -2.130 -26.594 1.00 95.00 154 GLU A O 1
ATOM 1241 N N . LEU A 1 155 ? 3.404 -3.747 -25.749 1.00 94.69 155 LEU A N 1
ATOM 1242 C CA . LEU A 1 155 ? 4.505 -2.858 -25.403 1.00 94.69 155 LEU A CA 1
ATOM 1243 C C . LEU A 1 155 ? 5.290 -2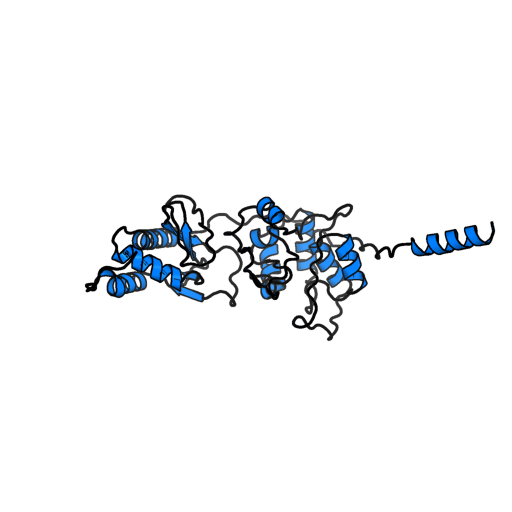.423 -26.650 1.00 94.69 155 LEU A C 1
ATOM 1245 O O . LEU A 1 155 ? 5.661 -1.252 -26.734 1.00 94.69 155 LEU A O 1
ATOM 1249 N N . GLU A 1 156 ? 5.504 -3.327 -27.610 1.00 94.44 156 GLU A N 1
ATOM 1250 C CA . GLU A 1 156 ? 6.097 -3.023 -28.920 1.00 94.44 156 GLU A CA 1
ATOM 1251 C C . GLU A 1 156 ? 5.259 -1.985 -29.669 1.00 94.44 156 GLU A C 1
ATOM 1253 O O . GLU A 1 156 ? 5.766 -0.908 -29.992 1.00 94.44 156 GLU A O 1
ATOM 1258 N N . ASP A 1 157 ? 3.958 -2.251 -29.828 1.00 93.44 157 ASP A N 1
ATOM 1259 C CA . ASP A 1 157 ? 3.008 -1.327 -30.459 1.00 93.44 157 ASP A CA 1
ATOM 1260 C C . ASP A 1 157 ? 3.008 0.047 -29.772 1.00 93.44 157 ASP A C 1
ATOM 1262 O O . ASP A 1 157 ? 3.017 1.104 -30.414 1.00 93.44 157 ASP A O 1
ATOM 1266 N N . TYR A 1 158 ? 2.999 0.051 -28.435 1.00 93.00 158 TYR A N 1
ATOM 1267 C CA . TYR A 1 158 ? 2.952 1.285 -27.665 1.00 93.00 158 TYR A CA 1
ATOM 1268 C C . TYR A 1 158 ? 4.213 2.129 -27.858 1.00 93.00 158 TYR A C 1
ATOM 1270 O O . TYR A 1 158 ? 4.095 3.335 -28.092 1.00 93.00 158 TYR A O 1
ATOM 1278 N N . LEU A 1 159 ? 5.401 1.529 -27.745 1.00 91.50 159 LEU A N 1
ATOM 1279 C CA . LEU A 1 159 ? 6.679 2.242 -27.812 1.00 91.50 159 LEU A CA 1
ATOM 1280 C C . LEU A 1 159 ? 7.059 2.652 -29.236 1.00 91.50 159 LEU A C 1
ATOM 1282 O O . LEU A 1 159 ? 7.712 3.682 -29.396 1.00 91.50 159 LEU A O 1
ATOM 1286 N N . GLU A 1 160 ? 6.611 1.919 -30.258 1.00 90.69 160 GLU A N 1
ATOM 1287 C CA . GLU A 1 160 ? 6.778 2.321 -31.658 1.00 90.69 160 GLU A CA 1
ATOM 1288 C C . GLU A 1 160 ? 6.083 3.662 -31.936 1.00 90.69 160 GLU A C 1
ATOM 1290 O O . GLU A 1 160 ? 6.662 4.560 -32.553 1.00 90.69 160 GLU A O 1
ATOM 1295 N N . VAL A 1 161 ? 4.868 3.838 -31.409 1.00 88.81 161 VAL A N 1
ATOM 1296 C CA . VAL A 1 161 ? 4.091 5.079 -31.562 1.00 88.81 161 VAL A CA 1
ATOM 1297 C C . VAL A 1 161 ? 4.493 6.145 -30.533 1.00 88.81 161 VAL A C 1
ATOM 1299 O O . VAL A 1 161 ? 4.371 7.344 -30.794 1.00 88.81 161 VAL A O 1
ATOM 1302 N N . ASN A 1 162 ? 4.978 5.737 -29.357 1.00 88.12 162 ASN A N 1
ATOM 1303 C CA . ASN A 1 162 ? 5.250 6.618 -28.219 1.00 88.12 162 ASN A CA 1
ATOM 1304 C C . ASN A 1 162 ? 6.694 6.499 -27.679 1.00 88.12 162 ASN A C 1
ATOM 1306 O O . ASN A 1 162 ? 6.875 6.302 -26.471 1.00 88.12 162 ASN A O 1
ATOM 1310 N N . PRO A 1 163 ? 7.739 6.710 -28.503 1.00 86.75 163 PRO A N 1
ATOM 1311 C CA . PRO A 1 163 ? 9.136 6.467 -28.113 1.00 86.75 163 PRO A CA 1
ATOM 1312 C C . PRO A 1 163 ? 9.631 7.364 -26.964 1.00 86.75 163 PRO A C 1
ATOM 1314 O O . PRO A 1 163 ? 10.587 7.037 -26.267 1.00 86.75 163 PRO A O 1
ATOM 1317 N N . HIS A 1 164 ? 8.971 8.503 -26.729 1.00 85.44 164 HIS A N 1
ATOM 1318 C CA . HIS A 1 164 ? 9.303 9.446 -25.653 1.00 85.44 164 HIS A CA 1
ATOM 1319 C C . HIS A 1 164 ? 8.382 9.339 -24.426 1.00 85.44 164 HIS A C 1
ATOM 1321 O O . HIS A 1 164 ? 8.510 10.154 -23.506 1.00 85.44 164 HIS A O 1
ATOM 1327 N N . LYS A 1 165 ? 7.457 8.363 -24.388 1.00 87.75 165 LYS A N 1
ATOM 1328 C CA . LYS A 1 165 ? 6.532 8.133 -23.259 1.00 87.75 165 LYS A CA 1
ATOM 1329 C C . LYS A 1 165 ? 6.958 6.973 -22.346 1.00 87.75 165 LYS A C 1
ATOM 1331 O O . LYS A 1 165 ? 6.119 6.282 -21.769 1.00 87.75 165 LYS A O 1
ATOM 1336 N N . ALA A 1 166 ? 8.268 6.774 -22.229 1.00 91.44 166 ALA A N 1
ATOM 1337 C CA . ALA A 1 166 ? 8.896 5.847 -21.296 1.00 91.44 166 ALA A CA 1
ATOM 1338 C C . ALA A 1 166 ? 8.908 6.396 -19.849 1.00 91.44 166 ALA A C 1
ATOM 1340 O O . ALA A 1 166 ? 8.540 7.552 -19.620 1.00 91.44 166 ALA A O 1
ATOM 1341 N N . MET A 1 167 ? 9.328 5.589 -18.866 1.00 92.94 167 MET A N 1
ATOM 1342 C CA . MET A 1 167 ? 9.244 5.944 -17.439 1.00 92.94 167 MET A CA 1
ATOM 1343 C C . MET A 1 167 ? 10.613 6.302 -16.838 1.00 92.94 167 MET A C 1
ATOM 1345 O O . MET A 1 167 ? 11.573 5.580 -17.091 1.00 92.94 167 MET A O 1
ATOM 1349 N N . PRO A 1 168 ? 10.731 7.346 -15.990 1.00 93.12 168 PRO A N 1
ATOM 1350 C CA . PRO A 1 168 ? 9.661 8.225 -15.500 1.00 93.12 168 PRO A CA 1
ATOM 1351 C C . PRO A 1 168 ? 9.074 9.161 -16.572 1.00 93.12 168 PRO A C 1
ATOM 1353 O O . PRO A 1 168 ? 9.794 9.904 -17.246 1.00 93.12 168 PRO A O 1
ATOM 1356 N N . TYR A 1 169 ? 7.747 9.129 -16.721 1.00 88.56 169 TYR A N 1
ATOM 1357 C CA . TYR A 1 169 ? 7.046 9.876 -17.762 1.00 88.56 169 TYR A CA 1
ATOM 1358 C C . TYR A 1 169 ? 7.034 11.376 -17.461 1.00 88.56 169 TYR A C 1
ATOM 1360 O O . TYR A 1 169 ? 6.611 11.785 -16.386 1.00 88.56 169 TYR A O 1
ATOM 1368 N N . GLY A 1 170 ? 7.503 12.204 -18.400 1.00 86.06 170 GLY A N 1
ATOM 1369 C CA . GLY A 1 170 ? 7.579 13.660 -18.219 1.00 86.06 170 GLY A CA 1
ATOM 1370 C C . GLY A 1 170 ? 8.686 14.157 -17.278 1.00 86.06 170 GLY A C 1
ATOM 1371 O O . GLY A 1 170 ? 8.812 15.361 -17.081 1.00 86.06 170 GLY A O 1
ATOM 1372 N N . PHE A 1 171 ? 9.524 13.265 -16.741 1.00 88.81 171 PHE A N 1
ATOM 1373 C CA . PHE A 1 171 ? 10.643 13.597 -15.849 1.00 88.81 171 PHE A CA 1
ATOM 1374 C C . PHE A 1 171 ? 11.971 13.072 -16.408 1.00 88.81 171 PHE A C 1
ATOM 1376 O O . PHE A 1 171 ? 11.957 12.222 -17.298 1.00 88.81 171 PHE A O 1
ATOM 1383 N N . PRO A 1 172 ? 13.134 13.565 -15.944 1.00 90.56 172 PRO A N 1
ATOM 1384 C CA . PRO A 1 172 ? 14.427 12.984 -16.297 1.00 90.56 172 PRO A CA 1
ATOM 1385 C C . PRO A 1 172 ? 14.506 11.483 -15.978 1.00 90.56 172 PRO A C 1
ATOM 1387 O O . PRO A 1 172 ? 13.813 10.987 -15.089 1.00 90.56 172 PRO A O 1
ATOM 1390 N N . GLY A 1 173 ? 15.365 10.768 -16.709 1.00 92.94 173 GLY A N 1
ATOM 1391 C CA . GLY A 1 173 ? 15.685 9.376 -16.398 1.00 92.94 173 GLY A CA 1
ATOM 1392 C C . GLY A 1 173 ? 16.360 9.225 -15.031 1.00 92.94 173 GLY A C 1
ATOM 1393 O O . GLY A 1 173 ? 16.807 10.201 -14.422 1.00 92.94 173 GLY A O 1
ATOM 1394 N N . LEU A 1 174 ? 16.436 7.983 -14.559 1.00 96.81 174 LEU A N 1
ATOM 1395 C CA . LEU A 1 174 ? 17.177 7.644 -13.346 1.00 96.81 174 LEU A CA 1
ATOM 1396 C C . LEU A 1 174 ? 18.673 7.940 -13.532 1.00 96.81 174 LEU A C 1
ATOM 1398 O O . LEU A 1 174 ? 19.202 7.841 -14.639 1.00 96.81 174 LEU A O 1
ATOM 1402 N N . SER A 1 175 ? 19.381 8.261 -12.447 1.00 96.88 175 SER A N 1
ATOM 1403 C CA . SER A 1 175 ? 20.846 8.273 -12.499 1.00 96.88 175 SER A CA 1
ATOM 1404 C C . SER A 1 175 ? 21.369 6.874 -12.838 1.00 96.88 175 SER A C 1
ATOM 1406 O O . SER A 1 175 ? 20.721 5.874 -12.529 1.00 96.88 175 SER A O 1
ATOM 1408 N N . LYS A 1 176 ? 22.567 6.772 -13.427 1.00 96.75 176 LYS A N 1
ATOM 1409 C CA . LYS A 1 176 ? 23.133 5.468 -13.818 1.00 96.75 176 LYS A CA 1
ATOM 1410 C C . LYS A 1 176 ? 23.211 4.471 -12.661 1.00 96.75 176 LYS A C 1
ATOM 1412 O O . LYS A 1 176 ? 22.924 3.297 -12.857 1.00 96.75 176 LYS A O 1
ATOM 1417 N N . ASN A 1 177 ? 23.519 4.939 -11.451 1.00 97.38 177 ASN A N 1
ATOM 1418 C CA . ASN A 1 177 ? 23.537 4.082 -10.268 1.00 97.38 177 ASN A CA 1
ATOM 1419 C C . ASN A 1 177 ? 22.130 3.589 -9.877 1.00 97.38 177 ASN A C 1
ATOM 1421 O O . ASN A 1 177 ? 21.951 2.399 -9.629 1.00 97.38 177 ASN A O 1
ATOM 1425 N N . GLU A 1 178 ? 21.130 4.478 -9.848 1.00 98.12 178 GLU A N 1
ATOM 1426 C CA . GLU A 1 178 ? 19.733 4.105 -9.566 1.00 98.12 178 GLU A CA 1
ATOM 1427 C C . GLU A 1 178 ? 19.193 3.131 -10.626 1.00 98.12 178 GLU A C 1
ATOM 1429 O O . GLU A 1 178 ? 18.596 2.113 -10.279 1.00 98.12 178 GLU A O 1
ATOM 1434 N N . TYR A 1 179 ? 19.456 3.417 -11.907 1.00 98.25 179 TYR A N 1
ATOM 1435 C CA . TYR A 1 179 ? 19.095 2.572 -13.042 1.00 98.25 179 TYR A CA 1
ATOM 1436 C C . TYR A 1 179 ? 19.703 1.174 -12.897 1.00 98.25 179 TYR A C 1
ATOM 1438 O O . TYR A 1 179 ? 18.968 0.206 -12.740 1.00 98.25 179 TYR A O 1
ATOM 1446 N N . ASN A 1 180 ? 21.032 1.057 -12.844 1.00 98.31 180 ASN A N 1
ATOM 1447 C CA . ASN A 1 180 ? 21.718 -0.236 -12.759 1.00 98.31 180 ASN A CA 1
ATOM 1448 C C . ASN A 1 180 ? 21.294 -1.050 -11.520 1.00 98.31 180 ASN A C 1
ATOM 1450 O O . ASN A 1 180 ? 21.164 -2.274 -11.601 1.00 98.31 180 ASN A O 1
ATOM 1454 N N . THR A 1 181 ? 21.013 -0.382 -10.393 1.00 98.44 181 THR A N 1
ATOM 1455 C CA . THR A 1 181 ? 20.512 -1.027 -9.167 1.00 98.44 181 THR A CA 1
ATOM 1456 C C . THR A 1 181 ? 19.118 -1.624 -9.372 1.00 98.44 181 THR A C 1
ATOM 1458 O O . THR A 1 181 ? 18.922 -2.811 -9.110 1.00 98.44 181 THR A O 1
ATOM 1461 N N . ILE A 1 182 ? 18.156 -0.849 -9.889 1.00 98.12 182 ILE A N 1
ATOM 1462 C CA . ILE A 1 182 ? 16.805 -1.365 -10.164 1.00 98.12 182 ILE A CA 1
ATOM 1463 C C . ILE A 1 182 ? 16.841 -2.472 -11.217 1.00 98.12 182 ILE A C 1
ATOM 1465 O O . ILE A 1 182 ? 16.210 -3.508 -11.027 1.00 98.12 182 ILE A O 1
ATOM 1469 N N . MET A 1 183 ? 17.593 -2.288 -12.301 1.00 98.19 183 MET A N 1
ATOM 1470 C CA . MET A 1 183 ? 17.653 -3.259 -13.394 1.00 98.19 183 MET A CA 1
ATOM 1471 C C . MET A 1 183 ? 18.246 -4.596 -12.941 1.00 98.19 183 MET A C 1
ATOM 1473 O O . MET A 1 183 ? 17.698 -5.646 -13.264 1.00 98.19 183 MET A O 1
ATOM 1477 N N . THR A 1 184 ? 19.303 -4.565 -12.121 1.00 98.12 184 THR A N 1
ATOM 1478 C CA . THR A 1 184 ? 19.891 -5.779 -11.532 1.00 98.12 184 THR A CA 1
ATOM 1479 C C . THR A 1 184 ? 18.902 -6.488 -10.604 1.00 98.12 184 THR A C 1
ATOM 1481 O O . THR A 1 184 ? 18.797 -7.711 -10.634 1.00 98.12 184 THR A O 1
ATOM 1484 N N . TRP A 1 185 ? 18.153 -5.740 -9.792 1.00 98.12 185 TRP A N 1
ATOM 1485 C CA . TRP A 1 185 ? 17.152 -6.316 -8.895 1.00 98.12 185 TRP A CA 1
ATOM 1486 C C . TRP A 1 185 ? 15.957 -6.922 -9.645 1.00 98.12 185 TRP A C 1
ATOM 1488 O O . TRP A 1 185 ? 15.528 -8.023 -9.301 1.00 98.12 185 TRP A O 1
ATOM 1498 N N . LEU A 1 186 ? 15.466 -6.259 -10.698 1.00 97.81 186 LEU A N 1
ATOM 1499 C CA . LEU A 1 186 ? 14.417 -6.792 -11.574 1.00 97.81 186 LEU A CA 1
ATOM 1500 C C . LEU A 1 186 ? 14.880 -8.069 -12.288 1.00 97.81 186 LEU A C 1
ATOM 1502 O O . LEU A 1 186 ? 14.151 -9.057 -12.299 1.00 97.81 186 LEU A O 1
ATOM 1506 N N . ASP A 1 187 ? 16.104 -8.089 -12.824 1.00 96.94 187 ASP A N 1
ATOM 1507 C CA . ASP A 1 187 ? 16.658 -9.277 -13.488 1.00 96.94 187 ASP A CA 1
ATOM 1508 C C . ASP A 1 187 ? 16.860 -10.457 -12.519 1.00 96.94 187 ASP A C 1
ATOM 1510 O O . ASP A 1 187 ? 16.666 -11.614 -12.894 1.00 96.94 187 ASP A O 1
ATOM 1514 N N . ASN A 1 188 ? 17.167 -10.169 -11.249 1.00 95.38 188 ASN A N 1
ATOM 1515 C CA . ASN A 1 188 ? 17.233 -11.159 -10.170 1.00 95.38 188 ASN A CA 1
ATOM 1516 C C . ASN A 1 188 ? 15.846 -11.596 -9.643 1.00 95.38 188 ASN A C 1
ATOM 1518 O O . ASN A 1 188 ? 15.778 -12.330 -8.658 1.00 95.38 188 ASN A O 1
ATOM 1522 N N . GLY A 1 189 ? 14.746 -11.168 -10.272 1.00 94.69 189 GLY A N 1
ATOM 1523 C CA . GLY A 1 189 ? 13.390 -11.617 -9.945 1.00 94.69 189 GLY A CA 1
ATOM 1524 C C . GLY A 1 189 ? 12.651 -10.769 -8.911 1.00 94.69 189 GLY A C 1
ATOM 1525 O O . GLY A 1 189 ? 11.681 -11.255 -8.340 1.00 94.69 189 GLY A O 1
ATOM 1526 N N . ALA A 1 190 ? 13.089 -9.528 -8.668 1.00 96.19 190 ALA A N 1
ATOM 1527 C CA . ALA A 1 190 ? 12.411 -8.565 -7.797 1.00 96.19 190 ALA A CA 1
ATOM 1528 C C . ALA A 1 190 ? 12.100 -9.121 -6.391 1.00 96.19 190 ALA A C 1
ATOM 1530 O O . ALA A 1 190 ? 10.950 -9.195 -5.975 1.00 96.19 190 ALA A O 1
ATOM 1531 N N . ILE A 1 191 ? 13.127 -9.549 -5.656 1.00 95.00 191 ILE A N 1
ATOM 1532 C CA . ILE A 1 191 ? 12.968 -10.200 -4.345 1.00 95.00 191 ILE A CA 1
ATOM 1533 C C . ILE A 1 191 ? 12.566 -9.181 -3.265 1.00 95.00 191 ILE A C 1
ATOM 1535 O O . ILE A 1 191 ? 13.160 -8.102 -3.185 1.00 95.00 191 ILE A O 1
ATOM 1539 N N . ASP A 1 192 ? 11.602 -9.551 -2.414 1.00 94.88 192 ASP A N 1
ATOM 1540 C CA . ASP A 1 192 ? 11.194 -8.795 -1.223 1.00 94.88 192 ASP A CA 1
ATOM 1541 C C . ASP A 1 192 ? 11.996 -9.203 0.016 1.00 94.88 192 ASP A C 1
ATOM 1543 O O . ASP A 1 192 ? 12.099 -10.385 0.346 1.00 94.88 192 ASP A O 1
ATOM 1547 N N . ASP A 1 193 ? 12.505 -8.213 0.744 1.00 94.62 193 ASP A N 1
ATOM 1548 C CA . ASP A 1 193 ? 13.150 -8.388 2.046 1.00 94.62 193 ASP A CA 1
ATOM 1549 C C . ASP A 1 193 ? 12.499 -7.537 3.147 1.00 94.62 193 ASP A C 1
ATOM 1551 O O . ASP A 1 193 ? 13.101 -7.293 4.196 1.00 94.62 193 ASP A O 1
ATOM 1555 N N . THR A 1 194 ? 11.262 -7.082 2.920 1.00 90.88 194 THR A N 1
ATOM 1556 C CA . THR A 1 194 ? 10.513 -6.273 3.879 1.00 90.88 194 THR A CA 1
ATOM 1557 C C . THR A 1 194 ? 10.301 -7.038 5.188 1.00 90.88 194 THR A C 1
ATOM 1559 O O . THR A 1 194 ? 9.656 -8.090 5.192 1.00 90.88 194 THR A O 1
ATOM 1562 N N . PRO A 1 195 ? 10.801 -6.526 6.333 1.00 85.06 195 PRO A N 1
ATOM 1563 C CA . PRO A 1 195 ? 10.584 -7.173 7.619 1.00 85.06 195 PRO A CA 1
ATOM 1564 C C . PRO A 1 195 ? 9.094 -7.220 7.960 1.00 85.06 195 PRO A C 1
ATOM 1566 O O . PRO A 1 195 ? 8.423 -6.184 7.996 1.00 85.06 195 PRO A O 1
ATOM 1569 N N . LYS A 1 196 ? 8.589 -8.418 8.262 1.00 74.19 196 LYS A N 1
ATOM 1570 C CA . LYS A 1 196 ? 7.245 -8.598 8.816 1.00 74.19 196 LYS A CA 1
ATOM 1571 C C . LYS A 1 196 ? 7.264 -8.180 10.292 1.00 74.19 196 LYS A C 1
ATOM 1573 O O . LYS A 1 196 ? 8.125 -8.632 11.036 1.00 74.19 196 LYS A O 1
ATOM 1578 N N . ASP A 1 197 ? 6.330 -7.312 10.679 1.00 66.81 197 ASP A N 1
ATOM 1579 C CA . ASP A 1 197 ? 6.119 -6.782 12.037 1.00 66.81 197 ASP A CA 1
ATOM 1580 C C . ASP A 1 197 ? 7.294 -6.041 12.704 1.00 66.81 197 ASP A C 1
ATOM 1582 O O . ASP A 1 197 ? 8.164 -6.609 13.356 1.00 66.81 197 ASP A O 1
ATOM 1586 N N . THR A 1 198 ? 7.238 -4.707 12.660 1.00 77.44 198 THR A N 1
ATOM 1587 C CA . THR A 1 198 ? 8.171 -3.817 13.382 1.00 77.44 198 THR A CA 1
ATOM 1588 C C . THR A 1 198 ? 7.474 -3.006 14.481 1.00 77.44 198 THR A C 1
ATOM 1590 O O . THR A 1 198 ? 7.832 -1.851 14.728 1.00 77.44 198 THR A O 1
ATOM 1593 N N . ILE A 1 199 ? 6.424 -3.571 15.084 1.00 89.44 199 ILE A N 1
ATOM 1594 C CA . ILE A 1 199 ? 5.636 -2.908 16.130 1.00 89.44 199 ILE A CA 1
ATOM 1595 C C . ILE A 1 199 ? 6.381 -3.028 17.465 1.00 89.44 199 ILE A C 1
ATOM 1597 O O . ILE A 1 199 ? 6.712 -4.136 17.899 1.00 89.44 199 ILE A O 1
ATOM 1601 N N . ASN A 1 200 ? 6.641 -1.899 18.123 1.00 91.56 200 ASN A N 1
ATOM 1602 C CA . ASN A 1 200 ? 7.336 -1.878 19.412 1.00 91.56 200 ASN A CA 1
ATOM 1603 C C . ASN A 1 200 ? 6.385 -2.177 20.591 1.00 91.56 200 ASN A C 1
ATOM 1605 O O . ASN A 1 200 ? 5.164 -2.204 20.442 1.00 91.56 200 ASN A O 1
ATOM 1609 N N . ASP A 1 201 ? 6.929 -2.416 21.786 1.00 93.12 201 ASP A N 1
ATOM 1610 C CA . ASP A 1 201 ? 6.114 -2.834 22.936 1.00 93.12 201 ASP A CA 1
ATOM 1611 C C . ASP A 1 201 ? 5.175 -1.735 23.459 1.00 93.12 201 ASP A C 1
ATOM 1613 O O . ASP A 1 201 ? 4.080 -2.042 23.936 1.00 93.12 201 ASP A O 1
ATOM 1617 N N . PHE A 1 202 ? 5.545 -0.459 23.304 1.00 94.44 202 PHE A N 1
ATOM 1618 C CA . PHE A 1 202 ? 4.651 0.659 23.610 1.00 94.44 202 PHE A CA 1
ATOM 1619 C C . PHE A 1 202 ? 3.441 0.667 22.666 1.00 94.44 202 PHE A C 1
ATOM 1621 O O . PHE A 1 202 ? 2.301 0.742 23.121 1.00 94.44 202 PHE A O 1
ATOM 1628 N N . GLU A 1 203 ? 3.667 0.513 21.362 1.00 95.19 203 GLU A N 1
ATOM 1629 C CA . GLU A 1 203 ? 2.608 0.429 20.355 1.00 95.19 203 GLU A CA 1
ATOM 1630 C C . GLU A 1 203 ? 1.707 -0.784 20.591 1.00 95.19 203 GLU A C 1
ATOM 1632 O O . GLU A 1 203 ? 0.489 -0.638 20.566 1.00 95.19 203 GLU A O 1
ATOM 1637 N N . LYS A 1 204 ? 2.266 -1.960 20.913 1.00 94.12 204 LYS A N 1
ATOM 1638 C CA . LYS A 1 204 ? 1.469 -3.146 21.284 1.00 94.12 204 LYS A CA 1
ATOM 1639 C C . LYS A 1 204 ? 0.562 -2.868 22.483 1.00 94.12 204 LYS A C 1
ATOM 1641 O O . LYS A 1 204 ? -0.607 -3.259 22.472 1.00 94.12 204 LYS A O 1
ATOM 1646 N N . ALA A 1 205 ? 1.071 -2.176 23.505 1.00 95.50 205 ALA A N 1
ATOM 1647 C CA . ALA A 1 205 ? 0.279 -1.802 24.673 1.00 95.50 205 ALA A CA 1
ATOM 1648 C C . ALA A 1 205 ? -0.853 -0.822 24.314 1.00 95.50 205 ALA A C 1
ATOM 1650 O O . ALA A 1 205 ? -1.980 -0.989 24.786 1.00 95.50 205 ALA A O 1
ATOM 1651 N N . GLN A 1 206 ? -0.587 0.162 23.447 1.00 97.12 206 GLN A N 1
ATOM 1652 C CA . GLN A 1 206 ? -1.609 1.101 22.972 1.00 97.12 206 GLN A CA 1
ATOM 1653 C C . GLN A 1 206 ? -2.658 0.413 22.092 1.00 97.12 206 GLN A C 1
ATOM 1655 O O . GLN A 1 206 ? -3.853 0.610 22.313 1.00 97.12 206 GLN A O 1
ATOM 1660 N N . ILE A 1 207 ? -2.238 -0.454 21.166 1.00 96.75 207 ILE A N 1
ATOM 1661 C CA . ILE A 1 207 ? -3.132 -1.284 20.348 1.00 96.75 207 ILE A CA 1
ATOM 1662 C C . ILE A 1 207 ? -4.084 -2.054 21.252 1.00 96.75 207 ILE A C 1
ATOM 1664 O O . ILE A 1 207 ? -5.297 -1.907 21.122 1.00 96.75 207 ILE A O 1
ATOM 1668 N N . LYS A 1 208 ? -3.551 -2.799 22.228 1.00 96.81 208 LYS A N 1
ATOM 1669 C CA . LYS A 1 208 ? -4.380 -3.567 23.156 1.00 96.81 208 LYS A CA 1
ATOM 1670 C C . LYS A 1 208 ? -5.377 -2.677 23.903 1.00 96.81 208 LYS A C 1
ATOM 1672 O O . LYS A 1 208 ? -6.554 -3.011 23.982 1.00 96.81 208 LYS A O 1
ATOM 1677 N N . LYS A 1 209 ? -4.925 -1.534 24.424 1.00 97.50 209 LYS A N 1
ATOM 1678 C CA . LYS A 1 209 ? -5.762 -0.594 25.184 1.00 97.50 209 LYS A CA 1
ATOM 1679 C C . LYS A 1 209 ? -6.951 -0.072 24.373 1.00 97.50 209 LYS A C 1
ATOM 1681 O O . LYS A 1 209 ? -8.059 0.026 24.900 1.00 97.50 209 LYS A O 1
ATOM 1686 N N . TYR A 1 210 ? -6.723 0.278 23.110 1.00 98.25 210 TYR A N 1
ATOM 1687 C CA . TYR A 1 210 ? -7.772 0.772 22.221 1.00 98.25 210 TYR A CA 1
ATOM 1688 C C . TYR A 1 210 ? -8.668 -0.352 21.697 1.00 98.25 210 TYR A C 1
ATOM 1690 O O . TYR A 1 210 ? -9.882 -0.175 21.649 1.00 98.25 210 TYR A O 1
ATOM 1698 N N . GLU A 1 211 ? -8.113 -1.519 21.369 1.00 98.31 211 GLU A N 1
ATOM 1699 C CA . GLU A 1 211 ? -8.908 -2.689 20.986 1.00 98.31 211 GLU A CA 1
ATOM 1700 C C . GLU A 1 211 ? -9.821 -3.152 22.131 1.00 98.31 211 GLU A C 1
ATOM 1702 O O . GLU A 1 211 ? -10.984 -3.459 21.880 1.00 98.31 211 GLU A O 1
ATOM 1707 N N . ASP A 1 212 ? -9.358 -3.135 23.386 1.00 97.81 212 ASP A N 1
ATOM 1708 C CA . ASP A 1 212 ? -10.202 -3.435 24.551 1.00 97.81 212 ASP A CA 1
ATOM 1709 C C . ASP A 1 212 ? -11.362 -2.424 24.675 1.00 97.81 212 ASP A C 1
ATOM 1711 O O . ASP A 1 212 ? -12.491 -2.810 24.970 1.00 97.81 212 ASP A O 1
ATOM 1715 N N . PHE A 1 213 ? -11.117 -1.134 24.402 1.00 98.19 213 PHE A N 1
ATOM 1716 C CA . PHE A 1 213 ? -12.161 -0.100 24.407 1.00 98.19 213 PHE A CA 1
ATOM 1717 C C . PHE A 1 213 ? -13.185 -0.280 23.279 1.00 98.19 213 PHE A C 1
ATOM 1719 O O . PHE A 1 213 ? -14.389 -0.165 23.525 1.00 98.19 213 PHE A O 1
ATOM 1726 N N . PHE A 1 214 ? -12.721 -0.551 22.056 1.00 98.00 214 PHE A N 1
ATOM 1727 C CA . PHE A 1 214 ? -13.591 -0.705 20.889 1.00 98.00 214 PHE A CA 1
ATOM 1728 C C . PHE A 1 214 ? -14.415 -1.994 20.917 1.00 98.00 214 PHE A C 1
ATOM 1730 O O . PHE A 1 214 ? -15.491 -2.036 20.328 1.00 98.00 214 PHE A O 1
ATOM 1737 N N . ASN A 1 215 ? -13.918 -3.042 21.578 1.00 97.69 215 ASN A N 1
ATOM 1738 C CA . ASN A 1 215 ? -14.564 -4.356 21.616 1.00 97.69 215 ASN A CA 1
ATOM 1739 C C . ASN A 1 215 ? -15.267 -4.658 22.951 1.00 97.69 215 ASN A C 1
ATOM 1741 O O . ASN A 1 215 ? -15.653 -5.805 23.201 1.00 97.69 215 ASN A O 1
ATOM 1745 N N . ASP A 1 216 ? -15.448 -3.652 23.810 1.00 96.81 216 ASP A N 1
ATOM 1746 C CA . ASP A 1 216 ? -16.294 -3.764 24.995 1.00 96.81 216 ASP A CA 1
ATOM 1747 C C . ASP A 1 216 ? -17.749 -4.054 24.576 1.00 96.81 216 ASP A C 1
ATOM 1749 O O . ASP A 1 216 ? -18.281 -3.487 23.618 1.00 96.81 216 ASP A O 1
ATOM 1753 N N . LYS A 1 217 ? -18.391 -4.990 25.280 1.00 94.81 217 LYS A N 1
ATOM 1754 C CA . LYS A 1 217 ? -19.720 -5.503 24.927 1.00 94.81 217 LYS A CA 1
ATOM 1755 C C . LYS A 1 217 ? -20.864 -4.590 25.365 1.00 94.81 217 LYS A C 1
ATOM 1757 O O . LYS A 1 217 ? -22.008 -4.884 25.028 1.00 94.81 217 LYS A O 1
ATOM 1762 N N . SER A 1 218 ? -20.591 -3.538 26.135 1.00 93.88 218 SER A N 1
ATOM 1763 C CA . SER A 1 218 ? -21.615 -2.585 26.535 1.00 93.88 218 SER A CA 1
ATOM 1764 C C . SER A 1 218 ? -22.171 -1.857 25.313 1.00 93.88 218 SER A C 1
ATOM 1766 O O . SER A 1 218 ? -21.454 -1.533 24.363 1.00 93.88 218 SER A O 1
ATOM 1768 N N . ILE A 1 219 ? -23.470 -1.572 25.344 1.00 92.00 219 ILE A N 1
ATOM 1769 C CA . ILE A 1 219 ? -24.165 -0.979 24.204 1.00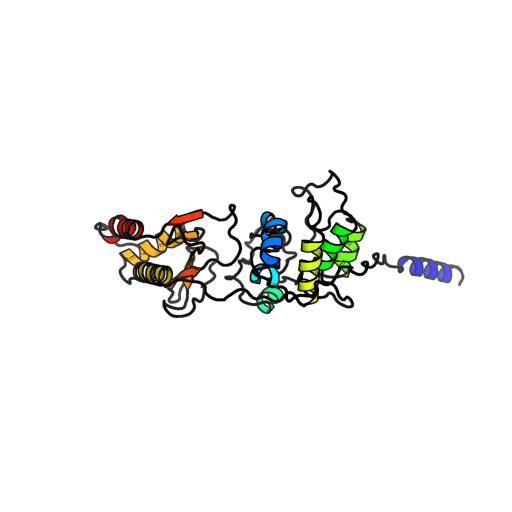 92.00 219 ILE A CA 1
ATOM 1770 C C . ILE A 1 219 ? -23.579 0.383 23.797 1.00 92.00 219 ILE A C 1
ATOM 1772 O O . ILE A 1 219 ? -23.393 0.659 22.612 1.00 92.00 219 ILE A O 1
ATOM 1776 N N . LYS A 1 220 ? -23.195 1.211 24.779 1.00 94.00 220 LYS A N 1
ATOM 1777 C CA . LYS A 1 220 ? -22.563 2.510 24.517 1.00 94.00 220 LYS A CA 1
ATOM 1778 C C . LYS A 1 220 ? -21.225 2.342 23.809 1.00 94.00 220 LYS A C 1
ATOM 1780 O O . LYS A 1 220 ? -20.947 3.077 22.864 1.00 94.00 220 LYS A O 1
ATOM 1785 N N . ASN A 1 221 ? -20.409 1.373 24.226 1.00 95.56 221 ASN A N 1
ATOM 1786 C CA . ASN A 1 221 ? -19.127 1.104 23.584 1.00 95.56 221 ASN A CA 1
ATOM 1787 C C . ASN A 1 221 ? -19.298 0.603 22.150 1.00 95.56 221 ASN A C 1
ATOM 1789 O O . ASN A 1 221 ? -18.588 1.089 21.278 1.00 95.56 221 ASN A O 1
ATOM 1793 N N . GLN A 1 222 ? -20.255 -0.289 21.884 1.00 94.50 222 GLN A N 1
ATOM 1794 C CA . GLN A 1 222 ? -20.503 -0.800 20.531 1.00 94.50 222 GLN A CA 1
ATOM 1795 C C . GLN A 1 222 ? -20.867 0.320 19.547 1.00 94.50 222 GLN A C 1
ATOM 1797 O O . GLN A 1 222 ? -20.258 0.435 18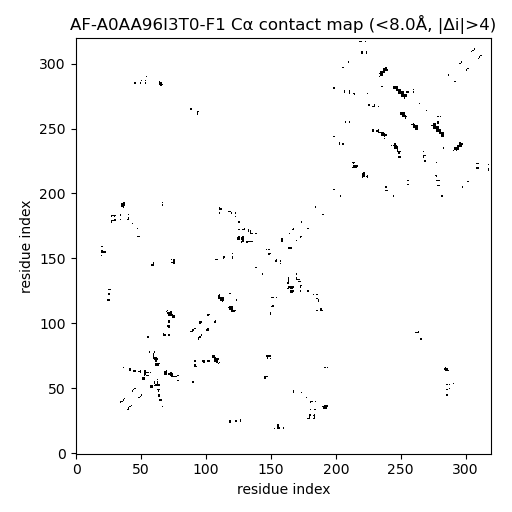.481 1.00 94.50 222 GLN A O 1
ATOM 1802 N N . VAL A 1 223 ? -21.806 1.191 19.929 1.00 94.56 223 VAL A N 1
ATOM 1803 C CA . VAL A 1 223 ? -22.220 2.343 19.111 1.00 94.56 223 VAL A CA 1
ATOM 1804 C C . VAL A 1 223 ? -21.081 3.349 18.955 1.00 94.56 223 VAL A C 1
ATOM 1806 O O . VAL A 1 223 ? -20.834 3.844 17.858 1.00 94.56 223 VAL A O 1
ATOM 1809 N N . THR A 1 224 ? -20.332 3.610 20.029 1.00 95.94 224 THR A N 1
ATOM 1810 C CA . THR A 1 224 ? -19.179 4.522 19.996 1.00 95.94 224 THR A CA 1
ATOM 1811 C C . THR A 1 224 ? -18.068 3.995 19.091 1.00 95.94 224 THR A C 1
ATOM 1813 O O . THR A 1 224 ? -17.504 4.751 18.305 1.00 95.94 224 THR A O 1
ATOM 1816 N N . ALA A 1 225 ? -17.751 2.702 19.168 1.00 97.31 225 ALA A N 1
ATOM 1817 C CA . ALA A 1 225 ? -16.733 2.073 18.337 1.00 97.31 225 ALA A CA 1
ATOM 1818 C C . ALA A 1 225 ? -17.124 2.112 16.857 1.00 97.31 225 ALA A C 1
ATOM 1820 O O . ALA A 1 225 ? -16.294 2.472 16.024 1.00 97.31 225 ALA A O 1
ATOM 1821 N N . ARG A 1 226 ? -18.401 1.837 16.547 1.00 95.94 226 ARG A N 1
ATOM 1822 C CA . ARG A 1 226 ? -18.968 2.009 15.204 1.00 95.94 226 ARG A CA 1
ATOM 1823 C C . ARG A 1 226 ? -18.808 3.443 14.711 1.00 95.94 226 ARG A C 1
ATOM 1825 O O . ARG A 1 226 ? -18.220 3.645 13.655 1.00 95.94 226 ARG A O 1
ATOM 1832 N N . TYR A 1 227 ? -19.247 4.427 15.497 1.00 96.00 227 TYR A N 1
ATOM 1833 C CA . TYR A 1 227 ? -19.116 5.844 15.155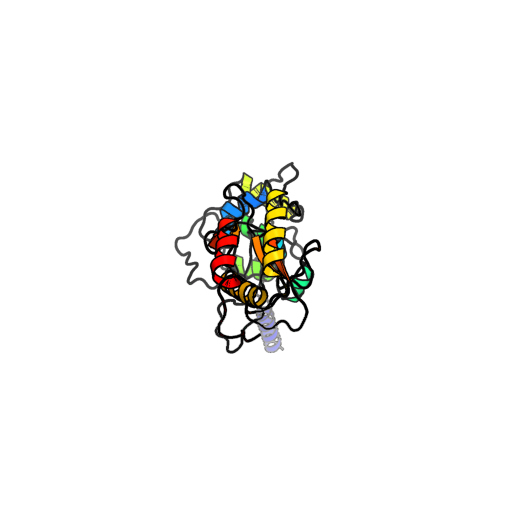 1.00 96.00 227 TYR A CA 1
ATOM 1834 C C . TYR A 1 227 ? -17.656 6.228 14.878 1.00 96.00 227 TYR A C 1
ATOM 1836 O O . TYR A 1 227 ? -17.356 6.803 13.834 1.00 96.00 227 TYR A O 1
ATOM 1844 N N . ILE A 1 228 ? -16.729 5.875 15.773 1.00 97.81 228 ILE A N 1
ATOM 1845 C CA . ILE A 1 228 ? -15.306 6.204 15.615 1.00 97.81 228 ILE A CA 1
ATOM 1846 C C . ILE A 1 228 ? -14.730 5.532 14.365 1.00 97.81 228 ILE A C 1
ATOM 1848 O O . ILE A 1 228 ? -14.038 6.195 13.597 1.00 97.81 228 ILE A O 1
ATOM 1852 N N . TYR A 1 229 ? -15.025 4.252 14.130 1.00 97.75 229 TYR A N 1
ATOM 1853 C CA . TYR A 1 229 ? -14.576 3.550 12.930 1.00 97.75 229 TYR A CA 1
ATOM 1854 C C . TYR A 1 229 ? -15.117 4.204 11.656 1.00 97.75 229 TYR A C 1
ATOM 1856 O O . TYR A 1 229 ? -14.338 4.535 10.768 1.00 97.75 229 TYR A O 1
ATOM 1864 N N . GLU A 1 230 ? -16.424 4.463 11.581 1.00 96.81 230 GLU A N 1
ATOM 1865 C CA . GLU A 1 230 ? -17.063 5.059 10.402 1.00 96.81 230 GLU A CA 1
ATOM 1866 C C . GLU A 1 230 ? -16.520 6.454 10.061 1.00 96.81 230 GLU A C 1
ATOM 1868 O O . GLU A 1 230 ? -16.481 6.817 8.887 1.00 96.81 230 GLU A O 1
ATOM 1873 N N . HIS A 1 231 ? -16.036 7.208 11.052 1.00 96.19 231 HIS A N 1
ATOM 1874 C CA . HIS A 1 231 ? -15.454 8.538 10.844 1.00 96.19 231 HIS A CA 1
ATOM 1875 C C . HIS A 1 231 ? -13.932 8.522 10.648 1.00 96.19 231 HIS A C 1
ATOM 1877 O O . HIS A 1 231 ? -13.387 9.458 10.065 1.00 96.19 231 HIS A O 1
ATOM 1883 N N . LEU A 1 232 ? -13.234 7.483 11.119 1.00 96.88 232 LEU A N 1
ATOM 1884 C CA . LEU A 1 232 ? -11.769 7.391 11.078 1.00 96.88 232 LEU A CA 1
ATOM 1885 C C . LEU A 1 232 ? -11.230 6.285 10.157 1.00 96.88 232 LEU A C 1
ATOM 1887 O O . LEU A 1 232 ? -10.021 6.086 10.121 1.00 96.88 232 LEU A O 1
ATOM 1891 N N . PHE A 1 233 ? -12.066 5.582 9.387 1.00 94.31 233 PHE A N 1
ATOM 1892 C CA . PHE A 1 233 ? -11.627 4.458 8.539 1.00 94.31 233 PHE A CA 1
ATOM 1893 C C . PHE A 1 233 ? -10.590 4.824 7.458 1.00 94.31 233 PHE A C 1
ATOM 1895 O O . PHE A 1 233 ? -9.908 3.938 6.951 1.00 94.31 233 PHE A O 1
ATOM 1902 N N . LEU A 1 234 ? -10.471 6.107 7.094 1.00 92.94 234 LEU A N 1
ATOM 1903 C CA . LEU A 1 234 ? -9.444 6.623 6.173 1.00 92.94 234 LEU A CA 1
ATOM 1904 C C . LEU A 1 234 ? -8.254 7.271 6.891 1.00 92.94 234 LEU A C 1
ATOM 1906 O O . LEU A 1 234 ? -7.296 7.684 6.239 1.00 92.94 234 LEU A O 1
ATOM 1910 N N . ALA A 1 235 ? -8.331 7.433 8.210 1.00 95.94 235 ALA A N 1
ATOM 1911 C CA . ALA A 1 235 ? -7.296 8.094 8.981 1.00 95.94 235 ALA A CA 1
ATOM 1912 C C . ALA A 1 235 ? -6.168 7.120 9.329 1.00 95.94 235 ALA A C 1
ATOM 1914 O O . ALA A 1 235 ? -6.381 5.944 9.619 1.00 95.94 235 ALA A O 1
ATOM 1915 N N . HIS A 1 236 ? -4.956 7.656 9.361 1.00 96.81 236 HIS A N 1
ATOM 1916 C CA . HIS A 1 236 ? -3.810 7.009 9.970 1.00 96.81 236 HIS A CA 1
ATOM 1917 C C . HIS A 1 236 ? -3.765 7.373 11.451 1.00 96.81 236 HIS A C 1
ATOM 1919 O O . HIS A 1 236 ? -3.948 8.523 11.842 1.00 96.81 236 HIS A O 1
ATOM 1925 N N . ILE A 1 237 ? -3.481 6.391 12.285 1.00 97.56 237 ILE A N 1
ATOM 1926 C CA . ILE A 1 237 ? -3.385 6.528 13.728 1.00 97.56 237 ILE A CA 1
ATOM 1927 C C . ILE A 1 237 ? -1.915 6.525 14.115 1.00 97.56 237 ILE A C 1
ATOM 1929 O O . ILE A 1 237 ? -1.168 5.642 13.697 1.00 97.56 237 ILE A O 1
ATOM 1933 N N . SER A 1 238 ? -1.515 7.500 14.927 1.00 96.75 238 SER A N 1
ATOM 1934 C CA . SER A 1 238 ? -0.211 7.514 15.593 1.00 96.75 238 SER A CA 1
ATOM 1935 C C . SER A 1 238 ? -0.391 7.401 17.106 1.00 96.75 238 SER A C 1
ATOM 1937 O O . SER A 1 238 ? -1.266 8.051 17.685 1.00 96.75 238 SER A O 1
ATOM 1939 N N . PHE A 1 239 ? 0.446 6.576 17.735 1.00 96.44 239 PHE A N 1
ATOM 1940 C CA . PHE A 1 239 ? 0.525 6.437 19.192 1.00 96.44 239 PHE A CA 1
ATOM 1941 C C . PHE A 1 239 ? 1.647 7.277 19.812 1.00 96.44 239 PHE A C 1
ATOM 1943 O O . PHE A 1 239 ? 1.560 7.654 20.980 1.00 96.44 239 PHE A O 1
ATOM 1950 N N . ASP A 1 240 ? 2.692 7.564 19.040 1.00 89.62 240 ASP A N 1
ATOM 1951 C CA . ASP A 1 240 ? 3.898 8.266 19.469 1.00 89.62 240 ASP A CA 1
ATOM 1952 C C . ASP A 1 240 ? 4.362 9.181 18.335 1.00 89.62 240 ASP A C 1
ATOM 1954 O O . ASP A 1 240 ? 4.526 8.733 17.199 1.00 89.62 240 ASP A O 1
ATOM 1958 N N . ASP A 1 241 ? 4.602 10.453 18.649 1.00 85.25 241 ASP A N 1
ATOM 1959 C CA . ASP A 1 241 ? 5.066 11.445 17.674 1.00 85.25 241 ASP A CA 1
ATOM 1960 C C . ASP A 1 241 ? 6.484 11.124 17.165 1.00 85.25 241 ASP A C 1
ATOM 1962 O O . ASP A 1 241 ? 6.881 11.596 16.101 1.00 85.25 241 ASP A O 1
ATOM 1966 N N . ASN A 1 242 ? 7.244 10.308 17.905 1.00 87.00 242 ASN A N 1
ATOM 1967 C CA . ASN A 1 242 ? 8.582 9.863 17.517 1.00 87.00 242 ASN A CA 1
ATOM 1968 C C . ASN A 1 242 ? 8.570 8.568 16.693 1.00 87.00 242 ASN A C 1
ATOM 1970 O O . ASN A 1 242 ? 9.590 8.210 16.095 1.00 87.00 242 ASN A O 1
ATOM 1974 N N . SER A 1 243 ? 7.442 7.852 16.654 1.00 88.00 243 SER A N 1
ATOM 1975 C CA . SER A 1 243 ? 7.318 6.647 15.843 1.00 88.00 243 SER A CA 1
ATOM 1976 C C . SER A 1 243 ? 7.019 7.005 14.391 1.00 88.00 243 SER A C 1
ATOM 1978 O O . SER A 1 243 ? 6.230 7.895 14.084 1.00 88.00 243 SER A O 1
ATOM 1980 N N . LYS A 1 244 ? 7.638 6.260 13.473 1.00 87.69 244 LYS A N 1
ATOM 1981 C CA . LYS A 1 244 ? 7.312 6.309 12.040 1.00 87.69 244 LYS A CA 1
ATOM 1982 C C . LYS A 1 244 ? 6.219 5.309 11.656 1.00 87.69 244 LYS A C 1
ATOM 1984 O O . LYS A 1 244 ? 5.835 5.257 10.489 1.00 87.69 244 LYS A O 1
ATOM 1989 N N . ASN A 1 245 ? 5.753 4.490 12.599 1.00 92.88 245 ASN A N 1
ATOM 1990 C CA . ASN A 1 245 ? 4.668 3.555 12.353 1.00 92.88 245 ASN A CA 1
ATOM 1991 C C . ASN A 1 245 ? 3.326 4.281 12.451 1.00 92.88 245 ASN A C 1
ATOM 1993 O O . ASN A 1 245 ? 3.072 5.051 13.376 1.00 92.88 245 ASN A O 1
ATOM 1997 N N . PHE A 1 246 ? 2.445 3.953 11.515 1.00 95.50 246 PHE A N 1
ATOM 1998 C CA . PHE A 1 246 ? 1.052 4.366 11.538 1.00 95.50 246 PHE A CA 1
ATOM 1999 C C . PHE A 1 246 ? 0.159 3.140 11.522 1.00 95.50 246 PHE A C 1
ATOM 2001 O O . PHE A 1 246 ? 0.551 2.080 11.034 1.00 95.50 246 PHE A O 1
ATOM 2008 N N . PHE A 1 247 ? -1.048 3.299 12.045 1.00 96.44 247 PHE A N 1
ATOM 2009 C CA . PHE A 1 247 ? -2.027 2.231 12.177 1.00 96.44 247 PHE A CA 1
ATOM 2010 C C . PHE A 1 247 ? -3.361 2.652 11.567 1.00 96.44 247 PHE A C 1
ATOM 2012 O O . PHE A 1 247 ? -3.623 3.834 11.383 1.00 96.44 247 PHE A O 1
ATOM 2019 N N . GLN A 1 248 ? -4.216 1.693 11.262 1.00 96.19 248 GLN A N 1
ATOM 2020 C CA . GLN A 1 248 ? -5.572 1.927 10.782 1.00 96.19 248 GLN A CA 1
ATOM 2021 C C . GLN A 1 248 ? -6.543 1.047 11.563 1.00 96.19 248 GLN A C 1
ATOM 2023 O O . GLN A 1 248 ? -6.187 -0.059 11.980 1.00 96.19 248 GLN A O 1
ATOM 2028 N N . ILE A 1 249 ? -7.769 1.533 11.761 1.00 97.69 249 ILE A N 1
ATOM 2029 C CA . ILE A 1 249 ? -8.837 0.720 12.344 1.00 97.69 249 ILE A CA 1
ATOM 2030 C C . ILE A 1 249 ? -9.422 -0.147 11.234 1.00 97.69 249 ILE A C 1
ATOM 2032 O O . ILE A 1 249 ? -9.853 0.360 10.201 1.00 97.69 249 ILE A O 1
ATOM 2036 N N . ILE A 1 250 ? -9.474 -1.452 11.462 1.00 97.12 250 ILE A N 1
ATOM 2037 C CA . ILE A 1 250 ? -10.101 -2.428 10.571 1.00 97.12 250 ILE A CA 1
ATOM 2038 C C . ILE A 1 250 ? -11.201 -3.182 11.317 1.00 97.12 250 ILE A C 1
ATOM 2040 O O . ILE A 1 250 ? -11.190 -3.272 12.545 1.00 97.12 250 ILE A O 1
ATOM 2044 N N . ARG A 1 251 ? -12.125 -3.782 10.566 1.00 97.56 251 ARG A N 1
ATOM 2045 C CA . ARG A 1 251 ? -13.034 -4.812 11.080 1.00 97.56 251 ARG A CA 1
ATOM 2046 C C . ARG A 1 251 ? -12.457 -6.174 10.718 1.00 97.56 251 ARG A C 1
ATOM 2048 O O . ARG A 1 251 ? -12.144 -6.410 9.555 1.00 97.56 251 ARG A O 1
ATOM 2055 N N . SER A 1 252 ? -12.273 -7.034 11.711 1.00 97.44 252 SER A N 1
ATOM 2056 C CA . SER A 1 252 ? -11.593 -8.325 11.595 1.00 97.44 252 SER A CA 1
ATOM 2057 C C . SER A 1 252 ? -12.478 -9.460 12.094 1.00 97.44 252 SER A C 1
ATOM 2059 O O . SER A 1 252 ? -13.149 -9.308 13.113 1.00 97.44 252 SER A O 1
ATOM 2061 N N . SER A 1 253 ? -12.432 -10.621 11.443 1.00 97.06 253 SER A N 1
ATOM 2062 C CA . SER A 1 253 ? -13.091 -11.840 11.940 1.00 97.06 253 SER A CA 1
ATOM 2063 C C . SER A 1 253 ? -12.342 -12.485 13.116 1.00 97.06 253 SER A C 1
ATOM 2065 O O . SER A 1 253 ? -12.906 -13.297 13.850 1.00 97.06 253 SER A O 1
ATOM 2067 N N . THR A 1 254 ? -11.082 -12.099 13.354 1.00 96.94 254 THR A N 1
ATOM 2068 C CA . THR A 1 254 ? -10.241 -12.610 14.451 1.00 96.94 254 THR A CA 1
ATOM 2069 C C . THR A 1 254 ? -10.022 -11.579 15.577 1.00 96.94 254 THR A C 1
ATOM 2071 O O . THR A 1 254 ? -9.807 -10.389 15.297 1.00 96.94 254 THR A O 1
ATOM 2074 N N . PRO A 1 255 ? -10.031 -12.015 16.857 1.00 95.62 255 PRO A N 1
ATOM 2075 C CA . PRO A 1 255 ? -9.831 -11.156 18.028 1.00 95.62 255 PRO A CA 1
ATOM 2076 C C . PRO A 1 255 ? -8.364 -10.770 18.255 1.00 95.62 255 PRO A C 1
ATOM 2078 O O . PRO A 1 255 ? -7.458 -11.392 17.699 1.00 95.62 255 PRO A O 1
ATOM 2081 N N . SER A 1 256 ? -8.146 -9.780 19.131 1.00 92.94 256 SER A N 1
ATOM 2082 C CA . SER A 1 256 ? -6.818 -9.349 19.600 1.00 92.94 256 SER A CA 1
ATOM 2083 C C . SER A 1 256 ? -5.925 -10.524 20.017 1.00 92.94 256 SER A C 1
ATOM 2085 O O . SER A 1 256 ? -6.400 -11.499 20.599 1.00 92.94 256 SER A O 1
ATOM 2087 N N . GLY A 1 257 ? -4.630 -10.435 19.707 1.00 87.62 257 GLY A N 1
ATOM 2088 C CA . GLY A 1 257 ? -3.647 -11.502 19.945 1.00 87.62 257 GLY A CA 1
ATOM 2089 C C . GLY A 1 257 ? -3.574 -12.576 18.851 1.00 87.62 257 GLY A C 1
ATOM 2090 O O . GLY A 1 257 ? -2.628 -13.356 18.844 1.00 87.62 257 GLY A O 1
ATOM 2091 N N . ILE A 1 258 ? -4.519 -12.594 17.906 1.00 92.62 258 ILE A N 1
ATOM 2092 C CA . ILE A 1 258 ? -4.465 -13.413 16.686 1.00 92.62 258 ILE A CA 1
ATOM 2093 C C . ILE A 1 258 ? -4.233 -12.485 15.487 1.00 92.62 258 ILE A C 1
ATOM 2095 O O . ILE A 1 258 ? -4.697 -11.337 15.492 1.00 92.62 258 ILE A O 1
ATOM 2099 N N . GLU A 1 259 ? -3.527 -12.976 14.465 1.00 91.25 259 GLU A N 1
ATOM 2100 C CA . GLU A 1 259 ? -3.358 -12.281 13.183 1.00 91.25 259 GLU A CA 1
ATOM 2101 C C . GLU A 1 259 ? -4.715 -11.798 12.658 1.00 91.25 259 GLU A C 1
ATOM 2103 O O . GLU A 1 259 ? -5.697 -12.551 12.623 1.00 91.25 259 GLU A O 1
ATOM 2108 N N . ALA A 1 260 ? -4.790 -10.508 12.331 1.00 93.56 260 ALA A N 1
ATOM 2109 C CA . ALA A 1 260 ? -6.036 -9.879 11.931 1.00 93.56 260 ALA A CA 1
ATOM 2110 C C . ALA A 1 260 ? -6.466 -10.365 10.541 1.00 93.56 260 ALA A C 1
ATOM 2112 O O . ALA A 1 260 ? -5.666 -10.406 9.611 1.00 93.56 260 ALA A O 1
ATOM 2113 N N . LYS A 1 261 ? -7.748 -10.701 10.393 1.00 94.75 261 LYS A N 1
ATOM 2114 C CA . LYS A 1 261 ? -8.346 -11.111 9.119 1.00 94.75 261 LYS A CA 1
ATOM 2115 C C . LYS A 1 261 ? -9.433 -10.120 8.740 1.00 94.75 261 LYS A C 1
ATOM 2117 O O . LYS A 1 261 ? -10.548 -10.214 9.250 1.00 94.75 261 LYS A O 1
ATOM 2122 N N . ILE A 1 262 ? -9.081 -9.159 7.887 1.00 95.19 262 ILE A N 1
ATOM 2123 C CA . ILE A 1 262 ? -9.966 -8.062 7.478 1.00 95.19 262 ILE A CA 1
ATOM 2124 C C . ILE A 1 262 ? -11.252 -8.613 6.854 1.00 95.19 262 ILE A C 1
ATOM 2126 O O . ILE A 1 262 ? -11.209 -9.523 6.030 1.00 95.19 262 ILE A O 1
ATOM 2130 N N . ILE A 1 263 ? -12.387 -8.018 7.218 1.00 95.62 263 ILE A N 1
ATOM 2131 C CA . ILE A 1 263 ? -13.679 -8.219 6.559 1.00 95.62 263 ILE A CA 1
ATOM 2132 C C . ILE A 1 263 ? -13.841 -7.109 5.505 1.00 95.62 263 ILE A C 1
ATOM 2134 O O . ILE A 1 263 ? -14.015 -5.941 5.873 1.00 95.62 263 ILE A O 1
ATOM 2138 N N . PRO A 1 264 ? -13.754 -7.426 4.199 1.00 93.88 264 PRO A N 1
ATOM 2139 C CA . PRO A 1 264 ? -13.638 -6.430 3.137 1.00 93.88 264 PRO A CA 1
ATOM 2140 C C . PRO A 1 264 ? -15.008 -5.885 2.714 1.00 93.88 264 PRO A C 1
ATOM 2142 O O . PRO A 1 264 ? -15.507 -6.169 1.626 1.00 93.88 264 PRO A O 1
ATOM 2145 N N . THR A 1 265 ? -15.635 -5.065 3.553 1.00 94.25 265 THR A N 1
ATOM 2146 C CA . THR A 1 265 ? -16.864 -4.361 3.152 1.00 94.25 265 THR A CA 1
ATOM 2147 C C . THR A 1 265 ? -16.568 -3.225 2.173 1.00 94.25 265 THR A C 1
ATOM 2149 O O . THR A 1 265 ? -15.438 -2.726 2.099 1.00 94.25 265 THR A O 1
ATOM 2152 N N . ARG A 1 266 ? -17.574 -2.787 1.404 1.00 91.62 266 ARG A N 1
ATOM 2153 C CA . ARG A 1 266 ? -17.418 -1.659 0.474 1.00 91.62 266 ARG A CA 1
ATOM 2154 C C . ARG A 1 266 ? -17.415 -0.345 1.244 1.00 91.62 266 ARG A C 1
ATOM 2156 O O . ARG A 1 266 ? -16.518 0.471 1.047 1.00 91.62 266 ARG A O 1
ATOM 2163 N N . PHE A 1 267 ? -18.399 -0.169 2.114 1.00 93.31 267 PHE A N 1
ATOM 2164 C CA . PHE A 1 267 ? -18.550 0.999 2.966 1.00 93.31 267 PHE A CA 1
ATOM 2165 C C . PHE A 1 267 ? -18.240 0.649 4.424 1.00 93.31 267 PHE A C 1
ATOM 2167 O O . PHE A 1 267 ? -18.420 -0.502 4.841 1.00 93.31 267 PHE A O 1
ATOM 2174 N N . PRO A 1 268 ? -17.775 1.621 5.226 1.00 94.44 268 PRO A N 1
ATOM 2175 C CA . PRO A 1 268 ? -17.499 1.385 6.641 1.00 94.44 268 PRO A CA 1
ATOM 2176 C C . PRO A 1 268 ? -18.776 1.088 7.449 1.00 94.44 268 PRO A C 1
ATOM 2178 O O . PRO A 1 268 ? -18.707 0.399 8.459 1.00 94.44 268 PRO A O 1
ATOM 2181 N N . TYR A 1 269 ? -19.941 1.538 6.981 1.00 93.88 269 TYR A N 1
ATOM 2182 C CA . TYR A 1 269 ? -21.238 1.309 7.627 1.00 93.88 269 TYR A CA 1
ATOM 2183 C C . TYR A 1 269 ? -21.988 0.074 7.101 1.00 93.88 269 TYR A C 1
ATOM 2185 O O . TYR A 1 269 ? -23.098 -0.197 7.557 1.00 93.88 269 TYR A O 1
ATOM 2193 N N . ASP A 1 270 ? -21.420 -0.670 6.142 1.00 95.06 270 ASP A N 1
ATOM 2194 C CA . ASP A 1 270 ? -22.040 -1.908 5.655 1.00 95.06 270 ASP A CA 1
ATOM 2195 C C . ASP A 1 270 ? -22.209 -2.911 6.805 1.00 95.06 270 ASP A C 1
ATOM 2197 O O . ASP A 1 270 ? -21.297 -3.090 7.627 1.00 95.06 270 ASP A O 1
ATOM 2201 N N . GLU A 1 271 ? -23.366 -3.578 6.826 1.00 93.62 271 GLU A N 1
ATOM 2202 C CA . GLU A 1 271 ? -23.720 -4.603 7.809 1.00 93.62 271 GLU A CA 1
ATOM 2203 C C . GLU A 1 271 ? -22.746 -5.792 7.747 1.00 93.62 271 GLU A C 1
ATOM 2205 O O . GLU A 1 271 ? -22.407 -6.292 6.672 1.00 93.62 271 GLU A O 1
ATOM 2210 N N . ILE A 1 272 ? -22.340 -6.286 8.919 1.00 95.12 272 ILE A N 1
ATOM 2211 C CA . ILE A 1 272 ? -21.608 -7.546 9.074 1.00 95.12 272 ILE A CA 1
ATOM 2212 C C . ILE A 1 272 ? -22.472 -8.475 9.925 1.00 95.12 272 ILE A C 1
ATOM 2214 O O . ILE A 1 272 ? -22.723 -8.198 11.094 1.00 95.12 272 ILE A O 1
ATOM 2218 N N . LYS A 1 273 ? -22.921 -9.584 9.330 1.00 93.00 273 LYS A N 1
ATOM 2219 C CA . LYS A 1 273 ? -23.823 -10.555 9.981 1.00 93.00 273 LYS A CA 1
ATOM 2220 C C . LYS A 1 273 ? -23.108 -11.530 10.912 1.00 93.00 273 LYS A C 1
ATOM 2222 O O . LYS A 1 273 ? -23.742 -12.221 11.703 1.00 93.00 273 LYS A O 1
ATOM 2227 N N . GLU A 1 274 ? -21.793 -11.624 10.780 1.00 92.75 274 GLU A N 1
ATOM 2228 C CA . GLU A 1 274 ? -20.947 -12.479 11.598 1.00 92.75 274 GLU A CA 1
ATOM 2229 C C . GLU A 1 274 ? -20.288 -11.700 12.736 1.00 92.75 274 GLU A C 1
ATOM 2231 O O . GLU A 1 274 ? -20.250 -10.469 12.760 1.00 92.75 274 GLU A O 1
ATOM 2236 N N . LYS A 1 275 ? -19.747 -12.432 13.707 1.00 94.56 275 LYS A N 1
ATOM 2237 C CA . LYS A 1 275 ? -18.993 -11.819 14.794 1.00 94.56 275 LYS A CA 1
ATOM 2238 C C . LYS A 1 275 ? -17.705 -11.210 14.244 1.00 94.56 275 LYS A C 1
ATOM 2240 O O . LYS A 1 275 ? -16.913 -11.904 13.613 1.00 94.56 275 LYS A O 1
ATOM 2245 N N . PHE A 1 276 ? -17.464 -9.947 14.569 1.00 97.25 276 PHE A N 1
ATOM 2246 C CA . PHE A 1 276 ? -16.245 -9.244 14.197 1.00 97.25 276 PHE A CA 1
ATOM 2247 C C . PHE A 1 276 ? -15.671 -8.453 15.371 1.00 97.25 276 PHE A C 1
ATOM 2249 O O . PHE A 1 276 ? -16.285 -8.330 16.433 1.00 97.25 276 PHE A O 1
ATOM 2256 N N . TYR A 1 277 ? -14.468 -7.935 15.157 1.00 98.06 277 TYR A N 1
ATOM 2257 C CA . TYR A 1 277 ? -13.694 -7.162 16.112 1.00 98.06 277 TYR A CA 1
ATOM 2258 C C . TYR A 1 277 ? -13.112 -5.931 15.424 1.00 98.06 277 TYR A C 1
ATOM 2260 O O . TYR A 1 277 ? -12.614 -6.029 14.301 1.00 98.06 277 TYR A O 1
ATOM 2268 N N . TYR A 1 278 ? -13.115 -4.787 16.099 1.00 98.19 278 TYR A N 1
ATOM 2269 C CA . TYR A 1 278 ? -12.308 -3.646 15.682 1.00 98.19 278 TYR A CA 1
ATOM 2270 C C . TYR A 1 278 ? -10.852 -3.910 16.062 1.00 98.19 278 TYR A C 1
ATOM 2272 O O . TYR A 1 278 ? -10.549 -4.151 17.232 1.00 98.19 278 TYR A O 1
ATOM 2280 N N . ARG A 1 279 ? -9.957 -3.900 15.077 1.00 97.88 279 ARG A N 1
ATOM 2281 C CA . ARG A 1 279 ? -8.522 -4.147 15.265 1.00 97.88 279 ARG A CA 1
ATOM 2282 C C . ARG A 1 279 ? -7.713 -2.969 14.748 1.00 97.88 279 ARG A C 1
ATOM 2284 O O . ARG A 1 279 ? -8.154 -2.273 13.837 1.00 97.88 279 ARG A O 1
ATOM 2291 N N . LEU A 1 280 ? -6.534 -2.761 15.319 1.00 96.75 280 LEU A N 1
ATOM 2292 C CA . LEU A 1 280 ? -5.567 -1.778 14.840 1.00 96.75 280 LEU A CA 1
ATOM 2293 C C . LEU A 1 280 ? -4.461 -2.508 14.086 1.00 96.75 280 LEU A C 1
ATOM 2295 O O . LEU A 1 280 ? -3.698 -3.273 14.670 1.00 96.75 280 LEU A O 1
ATOM 2299 N N . GLN A 1 281 ? -4.390 -2.279 12.779 1.00 94.31 281 GLN A N 1
ATOM 2300 C CA . GLN A 1 281 ? -3.388 -2.885 11.908 1.00 94.31 281 GLN A CA 1
ATOM 2301 C C . GLN A 1 281 ? -2.364 -1.836 11.495 1.00 94.31 281 GLN A C 1
ATOM 2303 O O . GLN A 1 281 ? -2.733 -0.704 11.189 1.00 94.31 281 GLN A O 1
ATOM 2308 N N . LYS A 1 282 ? -1.082 -2.206 11.471 1.00 93.81 282 LYS A N 1
ATOM 2309 C CA . LYS A 1 282 ? -0.027 -1.334 10.953 1.00 93.81 282 LYS A CA 1
ATOM 2310 C C . LYS A 1 282 ? -0.272 -1.046 9.466 1.00 93.81 282 LYS A C 1
ATOM 2312 O O . LYS A 1 282 ? -0.562 -1.954 8.694 1.00 93.81 282 LYS A O 1
ATOM 2317 N N . VAL A 1 283 ? -0.142 0.216 9.071 1.00 92.44 283 VAL A N 1
ATOM 2318 C CA . VAL A 1 283 ? -0.169 0.630 7.667 1.00 92.44 283 VAL A CA 1
ATOM 2319 C C . VAL A 1 283 ? 1.142 0.210 7.009 1.00 92.44 283 VAL A C 1
ATOM 2321 O O . VAL A 1 283 ? 2.229 0.547 7.485 1.00 92.44 283 VAL A O 1
ATOM 2324 N N . GLU A 1 284 ? 1.034 -0.523 5.907 1.00 89.25 284 GLU A N 1
ATOM 2325 C CA . GLU A 1 284 ? 2.173 -0.951 5.101 1.00 89.25 284 GLU A CA 1
ATOM 2326 C C . GLU A 1 284 ? 2.391 -0.030 3.894 1.00 89.25 284 GLU A C 1
ATOM 2328 O O . GLU A 1 284 ? 1.444 0.441 3.263 1.00 89.25 284 GLU A O 1
ATOM 2333 N N . GLY A 1 285 ? 3.661 0.180 3.542 1.00 88.44 285 GLY A N 1
ATOM 2334 C CA . GLY A 1 285 ? 4.073 0.987 2.394 1.00 88.44 285 GLY A CA 1
ATOM 2335 C C . GLY A 1 285 ? 4.443 2.435 2.718 1.00 88.44 285 GLY A C 1
ATOM 2336 O O . GLY A 1 285 ? 4.514 2.856 3.871 1.00 88.44 285 GLY A O 1
ATOM 2337 N N . THR A 1 286 ? 4.756 3.193 1.669 1.00 91.50 286 THR A N 1
ATOM 2338 C CA . THR A 1 286 ? 5.148 4.604 1.760 1.00 91.50 286 THR A CA 1
ATOM 2339 C C . THR A 1 286 ? 3.971 5.467 2.160 1.00 91.50 286 THR A C 1
ATOM 2341 O O . THR A 1 286 ? 2.935 5.483 1.496 1.00 91.50 286 THR A O 1
ATOM 2344 N N . ILE A 1 287 ? 4.168 6.260 3.205 1.00 91.75 287 ILE A N 1
ATOM 2345 C CA . ILE A 1 287 ? 3.227 7.302 3.582 1.00 91.75 287 ILE A CA 1
ATOM 2346 C C . ILE A 1 287 ? 3.312 8.441 2.566 1.00 91.75 287 ILE A C 1
ATOM 2348 O O . ILE A 1 287 ? 4.372 9.036 2.374 1.00 91.75 287 ILE A O 1
ATOM 2352 N N . VAL A 1 288 ? 2.186 8.759 1.928 1.00 90.69 288 VAL A N 1
ATOM 2353 C CA . VAL A 1 288 ? 2.075 9.856 0.961 1.00 90.69 288 VAL A CA 1
ATOM 2354 C C . VAL A 1 288 ? 1.089 10.904 1.451 1.00 90.69 288 VAL A C 1
ATOM 2356 O O . VAL A 1 288 ? 0.015 10.577 1.946 1.00 90.69 288 VAL A O 1
ATOM 2359 N N . HIS A 1 289 ? 1.426 12.180 1.262 1.00 87.88 289 HIS A N 1
ATOM 2360 C CA . HIS A 1 289 ? 0.625 13.301 1.765 1.00 87.88 289 HIS A CA 1
ATOM 2361 C C . HIS A 1 289 ? -0.854 13.233 1.337 1.00 87.88 289 HIS A C 1
ATOM 2363 O O . HIS A 1 289 ? -1.748 13.491 2.135 1.00 87.88 289 HIS A O 1
ATOM 2369 N N . LYS A 1 290 ? -1.122 12.807 0.095 1.00 85.62 290 LYS A N 1
ATOM 2370 C CA . LYS A 1 290 ? -2.475 12.713 -0.486 1.00 85.62 290 LYS A CA 1
ATOM 2371 C C . LYS A 1 290 ? -3.432 11.745 0.224 1.00 85.62 290 LYS A C 1
ATOM 2373 O O . LYS A 1 290 ? -4.632 11.836 -0.001 1.00 85.62 290 LYS A O 1
ATOM 2378 N N . THR A 1 291 ? -2.932 10.832 1.055 1.00 86.81 291 THR A N 1
ATOM 2379 C CA . THR A 1 291 ? -3.760 9.888 1.828 1.00 86.81 291 THR A CA 1
ATOM 2380 C C . THR A 1 291 ? -3.409 9.880 3.314 1.00 86.81 291 THR A C 1
ATOM 2382 O O . THR A 1 291 ? -3.810 8.969 4.030 1.00 86.81 291 THR A O 1
ATOM 2385 N N . HIS A 1 292 ? -2.647 10.864 3.800 1.00 92.31 292 HIS A N 1
ATOM 2386 C CA . HIS A 1 292 ? -2.114 10.850 5.159 1.00 92.31 292 HIS A CA 1
ATOM 2387 C C . HIS A 1 292 ? -2.835 11.838 6.081 1.00 92.31 292 HIS A C 1
ATOM 2389 O O . HIS A 1 292 ? -2.355 12.938 6.343 1.00 92.31 292 HIS A O 1
ATOM 2395 N N . MET A 1 293 ? -3.995 11.427 6.593 1.00 94.19 293 MET A N 1
ATOM 2396 C CA . MET A 1 293 ? -4.737 12.166 7.620 1.00 94.19 293 MET A CA 1
ATOM 2397 C C . MET A 1 293 ? -4.454 11.544 8.986 1.00 94.19 293 MET A C 1
ATOM 2399 O O . MET A 1 293 ? -4.911 10.435 9.248 1.00 94.19 293 MET A O 1
ATOM 2403 N N . VAL A 1 294 ? -3.685 12.220 9.843 1.00 95.50 294 VAL A N 1
ATOM 2404 C CA . VAL A 1 294 ? -3.217 11.630 11.108 1.00 95.50 294 VAL A CA 1
ATOM 2405 C C . VAL A 1 294 ? -4.114 12.003 12.279 1.00 95.50 294 VAL A C 1
ATOM 2407 O O . VAL A 1 294 ? -4.378 13.178 12.527 1.00 95.50 294 VAL A O 1
ATOM 2410 N N . VAL A 1 295 ? -4.513 10.998 13.057 1.00 96.44 295 VAL A N 1
ATOM 2411 C CA . VAL A 1 295 ? -5.181 11.164 14.347 1.00 96.44 295 VAL A CA 1
ATOM 2412 C C . VAL A 1 295 ? -4.318 10.556 15.443 1.00 96.44 295 VAL A C 1
ATOM 2414 O O . VAL A 1 295 ? -3.940 9.387 15.395 1.00 96.44 295 VAL A O 1
ATOM 2417 N N . LYS A 1 296 ? -4.016 11.358 16.464 1.00 97.00 296 LYS A N 1
ATOM 2418 C CA . LYS A 1 296 ? -3.240 10.901 17.616 1.00 97.00 296 LYS A CA 1
ATOM 2419 C C . LYS A 1 296 ? -4.118 10.130 18.595 1.00 97.00 296 LYS A C 1
ATOM 2421 O O . LYS A 1 296 ? -5.121 10.660 19.081 1.00 97.00 296 LYS A O 1
ATOM 2426 N N . PHE A 1 297 ? -3.715 8.902 18.901 1.00 97.62 297 PHE A N 1
ATOM 2427 C CA . PHE A 1 297 ? -4.331 8.040 19.902 1.00 97.62 297 PHE A CA 1
ATOM 2428 C C . PHE A 1 297 ? -3.418 7.979 21.127 1.00 97.62 297 PHE A C 1
ATOM 2430 O O . PHE A 1 297 ? -2.360 7.365 21.113 1.00 97.62 297 PHE A O 1
ATOM 2437 N N . ASN A 1 298 ? -3.830 8.641 22.203 1.00 96.62 298 ASN A N 1
ATOM 2438 C CA . ASN A 1 298 ? -3.137 8.657 23.489 1.00 96.62 298 ASN A CA 1
ATOM 2439 C C . ASN A 1 298 ? -4.153 8.578 24.642 1.00 96.62 298 ASN A C 1
ATOM 2441 O O . ASN A 1 298 ? -5.362 8.481 24.424 1.00 96.62 298 ASN A O 1
ATOM 2445 N N . ASP A 1 299 ? -3.681 8.636 25.880 1.00 97.25 299 ASP A N 1
ATOM 2446 C CA . ASP A 1 299 ? -4.541 8.539 27.064 1.00 97.25 299 ASP A CA 1
ATOM 2447 C C . ASP A 1 299 ? -5.570 9.670 27.156 1.00 97.25 299 ASP A C 1
ATOM 2449 O O . ASP A 1 299 ? -6.704 9.450 27.583 1.00 97.25 299 ASP A O 1
ATOM 2453 N N . GLU A 1 300 ? -5.199 10.867 26.708 1.00 97.50 300 GLU A N 1
ATOM 2454 C CA . GLU A 1 300 ? -6.093 12.018 26.646 1.00 97.50 300 GLU A CA 1
ATOM 2455 C C . GLU A 1 300 ? -7.219 11.807 25.629 1.00 97.50 300 GLU A C 1
ATOM 2457 O O . GLU A 1 300 ? -8.382 12.041 25.954 1.00 97.50 300 GLU A O 1
ATOM 2462 N N . LYS A 1 301 ? -6.903 11.300 24.431 1.00 97.44 301 LYS A N 1
ATOM 2463 C CA . LYS A 1 301 ? -7.892 10.996 23.393 1.00 97.44 301 LYS A CA 1
ATOM 2464 C C . LYS A 1 301 ? -8.857 9.902 23.842 1.00 97.44 301 LYS A C 1
ATOM 2466 O O . LYS A 1 301 ? -10.064 10.040 23.661 1.00 97.44 301 LYS A O 1
ATOM 2471 N N . LEU A 1 302 ? -8.352 8.851 24.488 1.00 97.81 302 LEU A N 1
ATOM 2472 C CA . LEU A 1 302 ? -9.205 7.798 25.036 1.00 97.81 302 LEU A CA 1
ATOM 2473 C C . LEU A 1 302 ? -10.102 8.324 26.164 1.00 97.81 302 LEU A C 1
ATOM 2475 O O . LEU A 1 302 ? -11.276 7.961 26.237 1.00 97.81 302 LEU A O 1
ATOM 2479 N N . ARG A 1 303 ? -9.570 9.185 27.042 1.00 98.25 303 ARG A N 1
ATOM 2480 C CA . ARG A 1 303 ? -10.362 9.853 28.082 1.00 98.25 303 ARG A CA 1
ATOM 2481 C C . ARG A 1 303 ? -11.449 10.724 27.464 1.00 98.25 303 ARG A C 1
ATOM 2483 O O . ARG A 1 303 ? -12.590 10.605 27.886 1.00 98.25 303 ARG A O 1
ATOM 2490 N N . PHE A 1 304 ? -11.125 11.501 26.431 1.00 97.88 304 PHE A N 1
ATOM 2491 C CA . PHE A 1 304 ? -12.104 12.276 25.671 1.00 97.88 304 PHE A CA 1
ATOM 2492 C C . PHE A 1 304 ? -13.240 11.384 25.151 1.00 97.88 304 PHE A C 1
ATOM 2494 O O . PHE A 1 304 ? -14.400 11.666 25.425 1.00 97.88 304 PHE A O 1
ATOM 2501 N N . TYR A 1 305 ? -12.938 10.248 24.509 1.00 97.50 305 TYR A N 1
ATOM 2502 C CA . TYR A 1 305 ? -13.990 9.331 24.053 1.00 97.50 305 TYR A CA 1
ATOM 2503 C C . TYR A 1 305 ? -14.858 8.794 25.198 1.00 97.50 305 TYR A C 1
ATOM 2505 O O . TYR A 1 305 ? -16.082 8.741 25.074 1.00 97.50 305 TYR A O 1
ATOM 2513 N N . LYS A 1 306 ? -14.254 8.430 26.333 1.00 97.56 306 LYS A N 1
ATOM 2514 C CA . LYS A 1 306 ? -15.002 7.964 27.509 1.00 97.56 306 LYS A CA 1
ATOM 2515 C C . LYS A 1 306 ? -15.889 9.060 28.100 1.00 97.56 306 LYS A C 1
ATOM 2517 O O . LYS A 1 306 ? -17.037 8.785 28.439 1.00 97.56 306 LYS A O 1
ATOM 2522 N N . ASP A 1 307 ? -15.372 10.277 28.212 1.00 97.94 307 ASP A N 1
ATOM 2523 C CA . ASP A 1 307 ? -16.069 11.417 28.808 1.00 97.94 307 ASP A CA 1
ATOM 2524 C C . ASP A 1 307 ? -17.209 11.921 27.922 1.00 97.94 307 ASP A C 1
ATOM 2526 O O . ASP A 1 307 ? -18.253 12.304 28.440 1.00 97.94 307 ASP A O 1
ATOM 2530 N N . THR A 1 308 ? -17.037 11.870 26.601 1.00 96.12 308 THR A N 1
ATOM 2531 C CA . THR A 1 308 ? -18.043 12.329 25.639 1.00 96.12 308 THR A CA 1
ATOM 2532 C C . THR A 1 308 ? -19.112 11.281 25.356 1.00 96.12 308 THR A C 1
ATOM 2534 O O . THR A 1 308 ? -20.284 11.628 25.272 1.00 96.12 308 THR A O 1
ATOM 2537 N N . PHE A 1 309 ? -18.742 10.006 25.205 1.00 95.00 309 PHE A N 1
ATOM 2538 C CA . PHE A 1 309 ? -19.682 8.999 24.701 1.00 95.00 309 PHE A CA 1
ATOM 2539 C C . PHE A 1 309 ? -20.135 7.986 25.754 1.00 95.00 309 PHE A C 1
ATOM 2541 O O . PHE A 1 309 ? -21.262 7.501 25.686 1.00 95.00 309 PHE A O 1
ATOM 2548 N N . ILE A 1 310 ? -19.301 7.665 26.748 1.00 95.38 310 ILE A N 1
ATOM 2549 C CA . ILE A 1 310 ? -19.581 6.552 27.671 1.00 95.38 310 ILE A CA 1
ATOM 2550 C C . ILE A 1 310 ? -20.189 7.035 28.992 1.00 95.38 310 ILE A C 1
ATOM 2552 O O . ILE A 1 310 ? -21.222 6.517 29.426 1.00 95.38 310 ILE A O 1
ATOM 2556 N N . LYS A 1 311 ? -19.559 8.028 29.632 1.00 95.94 311 LYS A N 1
ATOM 2557 C CA . LYS A 1 311 ? -19.980 8.562 30.937 1.00 95.94 311 LYS A CA 1
ATOM 2558 C C . LYS A 1 311 ? -21.345 9.262 30.928 1.00 95.94 311 LYS A C 1
ATOM 2560 O O . LYS A 1 311 ? -22.076 9.055 31.895 1.00 95.94 311 LYS A O 1
ATOM 2565 N N . PRO A 1 312 ? -21.715 10.073 29.916 1.00 94.31 312 PRO A N 1
ATOM 2566 C CA . PRO A 1 312 ? -22.987 10.789 29.945 1.00 94.31 312 PRO A CA 1
ATOM 2567 C C . PRO A 1 312 ? -24.166 9.823 29.955 1.00 94.31 312 PRO A C 1
ATOM 2569 O O . PRO A 1 312 ? -24.114 8.778 29.305 1.00 94.31 312 PRO A O 1
ATOM 2572 N N . ASN A 1 313 ? -25.239 10.159 30.666 1.00 92.19 313 ASN A N 1
ATOM 2573 C CA . ASN A 1 313 ? -26.473 9.376 30.624 1.00 92.19 313 ASN A CA 1
ATOM 2574 C C . ASN A 1 313 ? -27.131 9.537 29.251 1.00 92.19 313 ASN A C 1
ATOM 2576 O O . ASN A 1 313 ? -27.211 10.648 28.737 1.00 92.19 313 ASN A O 1
ATOM 2580 N N . TRP A 1 314 ? -27.550 8.426 28.646 1.00 90.00 314 TRP A N 1
ATOM 2581 C CA . TRP A 1 314 ? -28.285 8.455 27.383 1.00 90.00 314 TRP A CA 1
ATOM 2582 C C . TRP A 1 314 ? -29.765 8.370 27.732 1.00 90.00 314 TRP A C 1
ATOM 2584 O O . TRP A 1 314 ? -30.167 7.443 28.434 1.00 90.00 314 TRP A O 1
ATOM 2594 N N . GLU A 1 315 ? -30.538 9.363 27.304 1.00 87.62 315 GLU A N 1
ATOM 2595 C CA . GLU A 1 315 ? -31.980 9.436 27.572 1.00 87.62 315 GLU A CA 1
ATOM 2596 C C . GLU A 1 315 ? -32.751 8.377 26.775 1.00 87.62 315 GLU A C 1
ATOM 2598 O O . GLU A 1 315 ? -33.754 7.847 27.248 1.00 87.62 315 GLU A O 1
ATOM 2603 N N . GLU A 1 316 ? -32.220 8.002 25.609 1.00 85.19 316 GLU A N 1
ATOM 2604 C CA . GLU A 1 316 ? -32.747 6.948 24.752 1.00 85.19 316 GLU A CA 1
ATOM 2605 C C . GLU A 1 316 ? -31.712 5.835 24.546 1.00 85.19 316 GLU A C 1
ATOM 2607 O O . GLU A 1 316 ? -30.503 6.069 24.437 1.00 85.19 316 GLU A O 1
ATOM 2612 N N . GLY A 1 317 ? -32.200 4.595 24.491 1.00 79.19 317 GLY A N 1
ATOM 2613 C CA . GLY A 1 317 ? -31.384 3.454 24.094 1.00 79.19 317 GLY A CA 1
ATOM 2614 C C . GLY A 1 317 ? -31.069 3.528 22.597 1.00 79.19 317 GLY A C 1
ATOM 2615 O O . GLY A 1 317 ? -31.953 3.861 21.810 1.00 79.19 317 GLY A O 1
ATOM 2616 N N . PRO A 1 318 ? -29.838 3.216 22.169 1.00 78.56 318 PRO A N 1
ATOM 2617 C CA . PRO A 1 318 ? -29.499 3.274 20.756 1.00 78.56 318 PRO A CA 1
ATOM 2618 C C . PRO A 1 318 ? -30.155 2.137 19.972 1.00 78.56 318 PRO A C 1
ATOM 2620 O O . PRO A 1 318 ? -30.292 1.017 20.468 1.00 78.56 318 PRO A O 1
ATOM 2623 N N . PHE A 1 319 ? -30.484 2.417 18.712 1.00 72.31 319 PHE A N 1
ATOM 2624 C CA . PHE A 1 319 ? -30.807 1.389 17.728 1.00 72.31 319 PHE A CA 1
ATOM 2625 C C . PHE A 1 319 ? -29.518 0.717 17.245 1.00 72.31 319 PHE A C 1
ATOM 2627 O O . PHE A 1 319 ? -28.557 1.406 16.895 1.00 72.31 319 PHE A O 1
ATOM 2634 N N . ILE A 1 320 ? -29.500 -0.618 17.259 1.00 65.88 320 ILE A N 1
ATOM 2635 C CA . ILE A 1 320 ? -28.370 -1.435 16.789 1.00 65.88 320 ILE A CA 1
ATOM 2636 C C . ILE A 1 320 ? -28.570 -1.782 15.322 1.00 65.88 320 ILE A C 1
ATOM 2638 O O . ILE A 1 320 ? -29.667 -2.298 15.010 1.00 65.88 320 ILE A O 1
#

Radius of gyration: 25.4 Å; Cα contacts (8 Å, |Δi|>4): 416; chains: 1; bounding box: 61×38×96 Å

Mean predicted aligned error: 6.88 Å

InterPro domains:
  IPR010706 Fatty acid cis-trans isomerase [PF06934] (88-316)

pLDDT: mean 90.41, std 10.1, range [52.62, 98.44]